Protein 1IAP (pdb70)

CATH classification: 1.10.167.10

InterPro domains:
  IPR000219 Dbl homology domain [PF00621] (420-603)
  IPR000219 Dbl homology domain [PS50010] (416-605)
  IPR000219 Dbl homology domain [SM00325] (420-604)
  IPR000219 Dbl homology domain [cd00160] (417-603)
  IPR001849 Pleckstrin homology domain [PS50003] (647-760)
  IPR001849 Pleckstrin homology domain [SM00233] (648-762)
  IPR011993 PH-like domain superfamily [G3DSA:2.30.29.30] (625-766)
  IPR015212 Regulator of G protein signalling-like domain [PF09128] (42-232)
  IPR035899 Dbl homology (DH) domain superfamily [G3DSA:1.20.900.10] (393-624)
  IPR035899 Dbl homology (DH) domain superfamily [SSF48065] (396-624)
  IPR036305 RGS domain superfamily [SSF48097] (44-233)
  IPR037887 p115RhoGEF, RGS domain [cd08755] (52-244)
  IPR041020 ARHGEF1-like, PH domain [PF17838] (633-758)
  IPR044926 RGS, subdomain 2 [G3DSA:1.10.167.10] (22-233)

Organism: Homo sapiens (NCBI:txid9606)

Sequence (190 aa):
SQFQSLEQVKRRPAHLMALLQHVALQFEPGPLLCCLHADMLGSLGPKEAKKAFLDFYHSFLEKTAVLRVPVPPNVAFELDRTRADLISEDVQRRFVQEVVQSQQVAVGRQLEDFRSKRLMGMTPWEQELAQLEAWVGRDRASYEARERHVAERLLMHLEEMQHTISTDEEKSAAVVNAIGLYMRHLGVRT

Nearest PDB structures (foldseek):
  1iap-assembly1_A  TM=1.005E+00  e=1.817E-26  Homo sapiens
  3ab3-assembly1_B  TM=9.939E-01  e=1.769E-19  Homo sapiens
  1shz-assembly3_C  TM=9.702E-01  e=3.739E-19  Homo sapiens
  3cx8-assembly1_B  TM=8.793E-01  e=9.422E-09  unclassified
  1htj-assembly1_F  TM=8.669E-01  e=2.637E-08  Homo sapiens

Secondary structure (DSSP, 8-state):
-TTS-HHHHTT-HHHHHHHHHHHHHHS-SHHHHHHHHHHHHTTS-HHHHHHHHHHHIIIIISTT-TT-----HHHHHHHTT--TTT--HHHHHHHHHHHHHTTHHHHHHHHHHHHHHHHTT-STTHHHHHHHHTT--S-HHHHHHHHHHHHHHHHHHHHHTGGGT-S-HHHHHHHHHHHHHHHHHTT---

Foldseek 3Di:
DCLQDLVSVLLQLLSVLLLLLQCLQPHQNLLSLLLSLLVLLVVDDPVVSLVSLVVSCQQAPDPPHLSHDDADPVLNVVVVVADSVNDDPVNSNVRSVRRNVVSCVVVVVSSVVQVVCVVVVNTPPPVVVVVLVVPCDDDNVVSLVSSLVNSLVSLVVCVVVLCSSDVPPVNSVSSNVSSQVSSVSSVRDD

Solvent-accessible surface area: 10629 Å² total; per-residue (Å²): 101,49,5,106,38,23,92,74,0,20,135,35,6,0,4,0,0,0,0,4,24,9,0,4,79,104,74,114,4,4,11,1,0,0,4,0,11,8,52,16,11,63,76,61,30,87,156,104,8,44,131,18,4,63,90,3,49,99,46,0,6,54,173,116,16,54,11,113,2,92,23,23,110,100,0,28,118,72,21,109,150,36,172,48,113,127,12,53,86,76,49,12,135,145,3,15,119,71,0,28,127,42,1,84,109,22,2,33,151,11,8,97,34,0,73,53,46,59,161,119,59,117,12,35,40,56,119,15,0,46,102,7,121,83,143,69,63,250,78,118,66,45,8,55,51,96,1,80,132,28,0,37,132,0,7,129,68,4,86,104,75,51,124,68,11,22,137,62,142,112,32,3,38,22,0,19,104,7,2,5,76,3,0,132,75,34,39,1,188,108

B-factor: mean 32.98, std 14.81, range [7.39, 88.05]

GO terms:
  GO:0005085 guanyl-nucleotide exchange factor activity (F, IDA)
  GO:0160221 Rho-activating G protein-coupled receptor signaling pathway (P, IDA)
  GO:0005085 guanyl-nucleotide exchange factor activity (F, TAS)
  GO:0005737 cytoplasm (C, TAS)
  GO:0005886 plasma membrane (C, TAS)
  GO:0007266 Rho protein signal transduction (P, TAS)
  GO:0005829 cytosol (C, TAS)
  GO:0051056 regulation of small GTPase mediated signal transduction (P, TAS)
  GO:0005515 protein binding (F, IPI)
  GO:0005829 cytosol (C, IDA)
  GO:0005886 plasma membrane (C, IDA)
  GO:0003723 RNA binding (F, HDA)

Radius of gyration: 16.92 Å; Cα contacts (8 Å, |Δi|>4): 184; chains: 1; bounding box: 30×42×49 Å

Structure (mmCIF, N/CA/C/O backbone):
data_1IAP
#
_entry.id   1IAP
#
_cell.length_a   36.859
_cell.length_b   37.432
_cell.length_c   128.171
_cell.angle_alpha   90.00
_cell.angle_beta   90.00
_cell.angle_gamma   90.00
#
_symmetry.space_group_name_H-M   'P 21 21 21'
#
loop_
_entity.id
_entity.type
_entity.pdbx_description
1 polymer 'GUANINE NUCLEOTIDE EXCHANGE FACTOR P115RHOGEF'
2 water water
#
loop_
_atom_site.group_PDB
_atom_site.id
_atom_site.type_symbol
_atom_site.label_atom_id
_atom_site.label_alt_id
_atom_site.label_comp_id
_atom_site.label_asym_id
_atom_site.label_entity_id
_atom_site.label_seq_id
_atom_site.pdbx_PDB_ins_code
_atom_site.Cartn_x
_atom_site.Cartn_y
_atom_site.Cartn_z
_atom_site.occupancy
_atom_site.B_iso_or_equiv
_atom_site.auth_seq_id
_atom_site.auth_comp_id
_atom_site.auth_asym_id
_atom_site.auth_atom_id
_atom_site.pdbx_PDB_model_num
ATOM 1 N N . SER A 1 3 ? 7.426 12.717 40.895 1.00 55.08 44 SER A N 1
ATOM 2 C CA . SER A 1 3 ? 8.029 12.765 42.267 1.00 54.76 44 SER A CA 1
ATOM 3 C C . SER A 1 3 ? 7.140 12.048 43.298 1.00 52.73 44 SER A C 1
ATOM 4 O O . SER A 1 3 ? 7.326 12.220 44.509 1.00 50.01 44 SER A O 1
ATOM 7 N N . GLN A 1 4 ? 6.175 11.255 42.819 1.00 45.16 45 GLN A N 1
ATOM 8 C CA . GLN A 1 4 ? 5.282 10.507 43.712 1.00 39.25 45 GLN A CA 1
ATOM 9 C C . GLN A 1 4 ? 6.035 9.434 44.495 1.00 37.69 45 GLN A C 1
ATOM 10 O O . GLN A 1 4 ? 5.571 8.977 45.539 1.00 34.59 45 GLN A O 1
ATOM 16 N N . PHE A 1 5 ? 7.210 9.057 44.000 1.00 31.75 46 PHE A N 1
ATOM 17 C CA . PHE A 1 5 ? 7.998 8.009 44.643 1.00 30.52 46 PHE A CA 1
ATOM 18 C C . PHE A 1 5 ? 9.210 8.479 45.456 1.00 32.36 46 PHE A C 1
ATOM 19 O O . PHE A 1 5 ? 10.031 7.665 45.885 1.00 29.14 46 PHE A O 1
ATOM 27 N N . GLN A 1 6 ? 9.320 9.786 45.669 1.00 33.80 47 GLN A N 1
ATOM 28 C CA . GLN A 1 6 ? 10.430 10.335 46.441 1.00 39.98 47 GLN A CA 1
ATOM 29 C C . GLN A 1 6 ? 10.362 9.929 47.912 1.00 38.44 47 GLN A C 1
ATOM 30 O O . GLN A 1 6 ? 11.395 9.775 48.566 1.00 40.52 47 GLN A O 1
ATOM 36 N N . SER A 1 7 ? 9.146 9.734 48.417 1.00 32.32 48 SER A N 1
ATOM 37 C CA . SER A 1 7 ? 8.944 9.345 49.809 1.00 31.41 48 SER A CA 1
ATOM 38 C C . SER A 1 7 ? 7.595 8.673 50.010 1.00 34.90 48 SER A C 1
ATOM 39 O O . SER A 1 7 ? 6.699 8.795 49.173 1.00 30.32 48 SER A O 1
ATOM 42 N N . LEU A 1 8 ? 7.456 7.984 51.139 1.00 32.02 49 LEU A N 1
ATOM 43 C CA . LEU A 1 8 ? 6.224 7.290 51.484 1.00 32.45 49 LEU A CA 1
ATOM 44 C C . LEU A 1 8 ? 5.097 8.309 51.641 1.00 32.74 49 LEU A C 1
ATOM 45 O O . LEU A 1 8 ? 3.970 8.069 51.210 1.00 28.26 49 LEU A O 1
ATOM 50 N N . GLU A 1 9 ? 5.416 9.451 52.246 1.21 34.53 50 GLU A N 1
ATOM 51 C CA . GLU A 1 9 ? 4.439 10.513 52.462 1.33 33.90 50 GLU A CA 1
ATOM 52 C C . GLU A 1 9 ? 3.805 10.944 51.136 0.98 30.57 50 GLU A C 1
ATOM 53 O O . GLU A 1 9 ? 2.588 11.125 51.043 0.76 24.57 50 GLU A O 1
ATOM 59 N N . GLN A 1 10 ? 4.631 11.069 50.104 1.00 26.49 51 GLN A N 1
ATOM 60 C CA . GLN A 1 10 ? 4.152 11.468 48.784 1.00 27.96 51 GLN A CA 1
ATOM 61 C C . GLN A 1 10 ? 3.355 10.382 48.060 1.00 30.87 51 GLN A C 1
ATOM 62 O O . GLN A 1 10 ? 2.341 10.678 47.429 1.00 37.71 51 GLN A O 1
ATOM 68 N N . VAL A 1 11 ? 3.790 9.130 48.170 1.00 25.03 52 VAL A N 1
ATOM 69 C CA . VAL A 1 11 ? 3.100 8.026 47.494 1.00 24.80 52 VAL A CA 1
ATOM 70 C C . VAL A 1 11 ? 1.841 7.510 48.204 1.00 28.46 52 VAL A C 1
ATOM 71 O O . VAL A 1 11 ? 0.905 7.045 47.552 1.00 21.10 52 VAL A O 1
ATOM 75 N N . LYS A 1 12 ? 1.794 7.646 49.528 1.00 23.99 53 LYS A N 1
ATOM 76 C CA . LYS A 1 12 ? 0.658 7.160 50.311 1.00 27.38 53 LYS A CA 1
ATOM 77 C C . LYS A 1 12 ? -0.691 7.758 49.904 1.00 24.67 53 LYS A C 1
ATOM 78 O O . LYS A 1 12 ? -1.733 7.178 50.195 1.00 25.24 53 LYS A O 1
ATOM 84 N N . ARG A 1 13 ? -0.658 8.905 49.227 1.00 21.49 54 ARG A N 1
ATOM 85 C CA . ARG A 1 13 ? -1.866 9.603 48.790 1.00 29.42 54 ARG A CA 1
ATOM 86 C C . ARG A 1 13 ? -2.216 9.395 47.317 1.00 26.00 54 ARG A C 1
ATOM 87 O O . ARG A 1 13 ? -3.273 9.831 46.864 1.00 26.40 54 ARG A O 1
ATOM 95 N N . ARG A 1 14 ? -1.328 8.743 46.570 1.00 25.59 55 ARG A N 1
ATOM 96 C CA . ARG A 1 14 ? -1.537 8.502 45.139 1.00 18.89 55 ARG A CA 1
ATOM 97 C C . ARG A 1 14 ? -1.811 7.013 44.931 1.00 14.09 55 ARG A C 1
ATOM 98 O O . ARG A 1 14 ? -0.888 6.215 44.765 1.00 20.55 55 ARG A O 1
ATOM 106 N N . PRO A 1 15 ? -3.099 6.636 44.877 1.00 20.05 56 PRO A N 1
ATOM 107 C CA . PRO A 1 15 ? -3.553 5.252 44.704 1.00 12.39 56 PRO A CA 1
ATOM 108 C C . PRO A 1 15 ? -2.964 4.431 43.563 1.00 11.39 56 PRO A C 1
ATOM 109 O O . PRO A 1 15 ? -2.591 3.279 43.774 1.00 12.75 56 PRO A O 1
ATOM 113 N N . ALA A 1 16 ? -2.869 5.009 42.368 1.00 15.63 57 ALA A N 1
ATOM 114 C CA . ALA A 1 16 ? -2.317 4.290 41.220 1.00 19.12 57 ALA A CA 1
ATOM 115 C C . ALA A 1 16 ? -0.814 4.074 41.382 1.00 14.62 57 ALA A C 1
ATOM 116 O O . ALA A 1 16 ? -0.304 2.974 41.168 1.00 15.73 57 ALA A O 1
ATOM 118 N N . HIS A 1 17 ? -0.114 5.135 41.767 1.00 14.89 58 HIS A N 1
ATOM 119 C CA . HIS A 1 17 ? 1.327 5.067 41.969 1.00 14.06 58 HIS A CA 1
ATOM 120 C C . HIS A 1 17 ? 1.646 4.110 43.107 1.00 16.96 58 HIS A C 1
ATOM 121 O O . HIS A 1 17 ? 2.554 3.289 42.991 1.00 13.72 58 HIS A O 1
ATOM 128 N N . LEU A 1 18 ? 0.817 4.137 44.150 1.00 14.63 59 LEU A N 1
ATOM 129 C CA . LEU A 1 18 ? 0.991 3.250 45.292 1.00 13.17 59 LEU A CA 1
ATOM 130 C C . LEU A 1 18 ? 0.784 1.783 44.893 1.00 12.98 59 LEU A C 1
ATOM 131 O O . LEU A 1 18 ? 1.541 0.915 45.323 1.00 16.31 59 LEU A O 1
ATOM 136 N N . MET A 1 19 ? -0.231 1.505 44.072 1.00 17.13 60 MET A N 1
ATOM 137 C CA . MET A 1 19 ? -0.479 0.139 43.606 1.00 12.23 60 MET A CA 1
ATOM 138 C C . MET A 1 19 ? 0.726 -0.429 42.843 1.00 16.34 60 MET A C 1
ATOM 139 O O . MET A 1 19 ? 1.047 -1.605 42.983 1.00 17.88 60 MET A O 1
ATOM 144 N N . ALA A 1 20 ? 1.363 0.392 42.010 1.00 15.23 61 ALA A N 1
ATOM 145 C CA . ALA A 1 20 ? 2.527 -0.053 41.244 1.00 15.83 61 ALA A CA 1
ATOM 146 C C . ALA A 1 20 ? 3.650 -0.405 42.217 1.00 14.13 61 ALA A C 1
ATOM 147 O O . ALA A 1 20 ? 4.290 -1.451 42.094 1.00 16.13 61 ALA A O 1
ATOM 149 N N . LEU A 1 21 ? 3.850 0.456 43.210 1.00 21.09 62 LEU A N 1
ATOM 150 C CA . LEU A 1 21 ? 4.879 0.244 44.223 1.00 21.64 62 LEU A CA 1
ATOM 151 C C . LEU A 1 21 ? 4.580 -1.032 45.004 1.00 19.61 62 LEU A C 1
ATOM 152 O O . LEU A 1 21 ? 5.475 -1.840 45.244 1.00 17.26 62 LEU A O 1
ATOM 157 N N . LEU A 1 22 ? 3.315 -1.207 45.388 1.00 14.91 63 LEU A N 1
ATOM 158 C CA . LEU A 1 22 ? 2.889 -2.377 46.139 1.00 16.73 63 LEU A CA 1
ATOM 159 C C . LEU A 1 22 ? 3.156 -3.659 45.368 1.00 18.90 63 LEU A C 1
ATOM 160 O O . LEU A 1 22 ? 3.661 -4.624 45.936 1.00 22.72 63 LEU A O 1
ATOM 165 N N . GLN A 1 23 ? 2.803 -3.680 44.083 1.00 14.21 64 GLN A N 1
ATOM 166 C CA . GLN A 1 23 ? 3.034 -4.875 43.276 1.00 11.61 64 GLN A CA 1
ATOM 167 C C . GLN A 1 23 ? 4.518 -5.198 43.211 1.00 19.40 64 GLN A C 1
ATOM 168 O O . GLN A 1 23 ? 4.908 -6.360 43.297 1.00 23.57 64 GLN A O 1
ATOM 174 N N . HIS A 1 24 ? 5.339 -4.162 43.073 1.00 19.31 65 HIS A N 1
ATOM 175 C CA . HIS A 1 24 ? 6.787 -4.329 43.016 1.00 21.29 65 HIS A CA 1
ATOM 176 C C . HIS A 1 24 ? 7.272 -4.966 44.322 1.00 24.14 65 HIS A C 1
ATOM 177 O O . HIS A 1 24 ? 7.857 -6.045 44.312 1.00 24.96 65 HIS A O 1
ATOM 184 N N . VAL A 1 25 ? 6.987 -4.302 45.441 1.00 20.39 66 VAL A N 1
ATOM 185 C CA . VAL A 1 25 ? 7.381 -4.777 46.767 1.00 21.71 66 VAL A CA 1
ATOM 186 C C . VAL A 1 25 ? 6.856 -6.183 47.089 1.00 26.57 66 VAL A C 1
ATOM 187 O O . VAL A 1 25 ? 7.618 -7.048 47.528 1.00 24.48 66 VAL A O 1
ATOM 191 N N . ALA A 1 26 ? 5.572 -6.424 46.830 1.00 21.62 67 ALA A N 1
ATOM 192 C CA . ALA A 1 26 ? 4.970 -7.730 47.098 1.00 21.63 67 ALA A CA 1
ATOM 193 C C . ALA A 1 26 ? 5.673 -8.874 46.357 1.00 29.79 67 ALA A C 1
ATOM 194 O O . ALA A 1 26 ? 5.666 -10.014 46.818 1.00 31.44 67 ALA A O 1
ATOM 196 N N . LEU A 1 27 ? 6.275 -8.569 45.212 1.00 26.35 68 LEU A N 1
ATOM 197 C CA . LEU A 1 27 ? 6.974 -9.579 44.428 1.00 28.34 68 LEU A CA 1
ATOM 198 C C . LEU A 1 27 ? 8.492 -9.582 44.595 1.00 34.16 68 LEU A C 1
ATOM 199 O O . LEU A 1 27 ? 9.143 -10.565 44.256 1.00 36.72 68 LEU A O 1
ATOM 204 N N . GLN A 1 28 ? 9.054 -8.504 45.137 1.00 35.97 69 GLN A N 1
ATOM 205 C CA . GLN A 1 28 ? 10.506 -8.408 45.294 1.00 35.82 69 GLN A CA 1
ATOM 206 C C . GLN A 1 28 ? 11.045 -8.352 46.728 1.00 38.62 69 GLN A C 1
ATOM 207 O O . GLN A 1 28 ? 12.228 -8.609 46.950 1.00 42.58 69 GLN A O 1
ATOM 213 N N . PHE A 1 29 ? 10.194 -8.000 47.690 1.00 29.21 70 PHE A N 1
ATOM 214 C CA . PHE A 1 29 ? 10.608 -7.887 49.091 1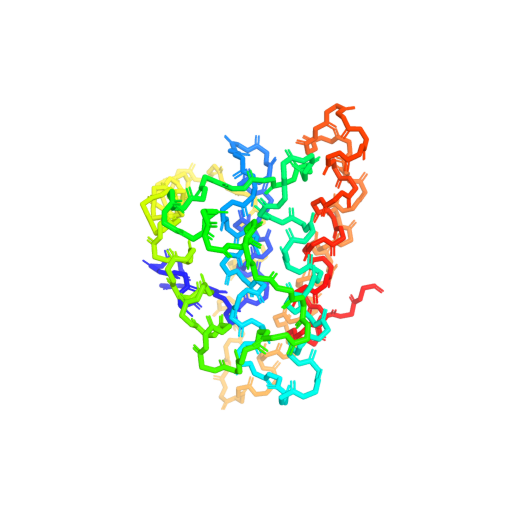.00 31.97 70 PHE A CA 1
ATOM 215 C C . PHE A 1 29 ? 9.512 -8.391 50.021 1.00 32.50 70 PHE A C 1
ATOM 216 O O . PHE A 1 29 ? 8.497 -8.934 49.573 1.00 26.86 70 PHE A O 1
ATOM 224 N N . GLU A 1 30 ? 9.745 -8.226 51.324 1.00 30.50 71 GLU A N 1
ATOM 225 C CA . GLU A 1 30 ? 8.763 -8.595 52.334 1.00 24.38 71 GLU A CA 1
ATOM 226 C C . GLU A 1 30 ? 7.835 -7.387 52.404 1.00 23.91 71 GLU A C 1
ATOM 227 O O . GLU A 1 30 ? 8.274 -6.271 52.673 1.00 25.32 71 GLU A O 1
ATOM 233 N N . PRO A 1 31 ? 6.543 -7.591 52.106 1.00 26.86 72 PRO A N 1
ATOM 234 C CA . PRO A 1 31 ? 5.506 -6.557 52.107 1.00 24.32 72 PRO A CA 1
ATOM 235 C C . PRO A 1 31 ? 5.122 -5.980 53.468 1.00 21.09 72 PRO A C 1
ATOM 236 O O . PRO A 1 31 ? 4.571 -4.880 53.538 1.00 22.53 72 PRO A O 1
ATOM 240 N N . GLY A 1 32 ? 5.412 -6.718 54.536 1.00 21.42 73 GLY A N 1
ATOM 241 C CA . GLY A 1 32 ? 5.068 -6.283 55.884 1.00 19.05 73 GLY A CA 1
ATOM 242 C C . GLY A 1 32 ? 5.349 -4.838 56.258 1.00 25.17 73 GLY A C 1
ATOM 243 O O . GLY A 1 32 ? 4.424 -4.099 56.602 1.00 20.68 73 GLY A O 1
ATOM 244 N N . PRO A 1 33 ? 6.617 -4.398 56.195 1.00 22.67 74 PRO A N 1
ATOM 245 C CA . PRO A 1 33 ? 7.029 -3.032 56.534 1.00 24.90 74 PRO A CA 1
ATOM 246 C C . PRO A 1 33 ? 6.238 -1.909 55.864 1.00 22.36 74 PRO A C 1
ATOM 247 O O . PRO A 1 33 ? 5.783 -0.985 56.538 1.00 19.21 74 PRO A O 1
ATOM 251 N N . LEU A 1 34 ? 6.082 -1.980 54.547 1.00 21.31 75 LEU A N 1
ATOM 252 C CA . LEU A 1 34 ? 5.345 -0.952 53.821 1.00 18.75 75 LEU A CA 1
ATOM 253 C C . LEU A 1 34 ? 3.864 -0.982 54.186 1.00 15.46 75 LEU A C 1
ATOM 254 O O . LEU A 1 34 ? 3.276 0.057 54.429 1.00 19.76 75 LEU A O 1
ATOM 259 N N . LEU A 1 35 ? 3.284 -2.178 54.252 1.00 19.09 76 LEU A N 1
ATOM 260 C CA . LEU A 1 35 ? 1.870 -2.319 54.586 1.00 22.70 76 LEU A CA 1
ATOM 261 C C . LEU A 1 35 ? 1.584 -1.802 55.992 1.00 22.24 76 LEU A C 1
ATOM 262 O O . LEU A 1 35 ? 0.541 -1.201 56.241 1.00 22.45 76 LEU A O 1
ATOM 267 N N . CYS A 1 36 ? 2.531 -2.029 56.893 1.00 23.05 77 CYS A N 1
ATOM 268 C CA . CYS A 1 36 ? 2.420 -1.589 58.277 1.00 21.42 77 CYS A CA 1
ATOM 269 C C . CYS A 1 36 ? 2.362 -0.060 58.347 1.00 21.63 77 CYS A C 1
ATOM 270 O O . CYS A 1 36 ? 1.501 0.511 59.019 1.00 21.26 77 CYS A O 1
ATOM 273 N N . CYS A 1 37 ? 3.257 0.597 57.614 1.00 19.05 78 CYS A N 1
ATOM 274 C CA . CYS A 1 37 ? 3.308 2.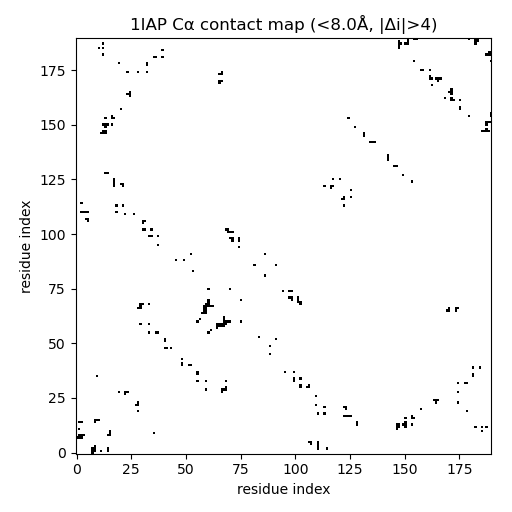054 57.582 1.00 23.59 78 CYS A CA 1
ATOM 275 C C . CYS A 1 37 ? 2.017 2.653 57.027 1.00 27.04 78 CYS A C 1
ATOM 276 O O . CYS A 1 37 ? 1.535 3.669 57.526 1.00 25.40 78 CYS A O 1
ATOM 279 N N . LEU A 1 38 ? 1.461 2.021 55.996 1.00 20.74 79 LEU A N 1
ATOM 280 C CA . LEU A 1 38 ? 0.224 2.509 55.388 1.00 18.43 79 LEU A CA 1
ATOM 281 C C . LEU A 1 38 ? -0.948 2.382 56.365 1.00 21.09 79 LEU A C 1
ATOM 282 O O . LEU A 1 38 ? -1.747 3.306 56.506 1.00 23.03 79 LEU A O 1
ATOM 287 N N . HIS A 1 39 ? -1.034 1.248 57.059 1.00 20.82 80 HIS A N 1
ATOM 288 C CA . HIS A 1 39 ? -2.119 1.036 58.013 1.00 26.30 80 HIS A CA 1
ATOM 289 C C . HIS A 1 39 ? -1.993 1.944 59.232 1.00 25.98 80 HIS A C 1
ATOM 290 O O . HIS A 1 39 ? -2.997 2.335 59.832 1.00 25.29 80 HIS A O 1
ATOM 297 N N . ALA A 1 40 ? -0.757 2.287 59.581 1.00 19.86 81 ALA A N 1
ATOM 298 C CA . ALA A 1 40 ? -0.485 3.161 60.720 1.00 22.87 81 ALA A CA 1
ATOM 299 C C . ALA A 1 40 ? -0.962 4.572 60.405 1.00 26.59 81 ALA A C 1
ATOM 300 O O . ALA A 1 40 ? -1.473 5.275 61.276 1.00 28.38 81 ALA A O 1
ATOM 302 N N . ASP A 1 41 ? -0.798 4.975 59.148 1.00 24.81 82 ASP A N 1
ATOM 303 C CA . ASP A 1 41 ? -1.220 6.293 58.705 1.00 25.35 82 ASP A CA 1
ATOM 304 C C . ASP A 1 41 ? -2.745 6.347 58.703 1.00 27.49 82 ASP A C 1
ATOM 305 O O . ASP A 1 41 ? -3.349 7.345 59.092 1.00 31.08 82 ASP A O 1
ATOM 310 N N . MET A 1 42 ? -3.347 5.255 58.247 1.00 29.04 83 MET A N 1
ATOM 311 C CA . MET A 1 42 ? -4.793 5.101 58.174 1.00 35.92 83 MET A CA 1
ATOM 312 C C . MET A 1 42 ? -5.398 5.198 59.576 1.00 40.68 83 MET A C 1
ATOM 313 O O . MET A 1 42 ? -6.475 5.770 59.760 1.00 40.83 83 MET A O 1
ATOM 318 N N . LEU A 1 43 ? -4.676 4.658 60.557 1.00 39.28 84 LEU A N 1
ATOM 319 C CA . LEU A 1 43 ? -5.099 4.677 61.957 1.00 44.41 84 LEU A CA 1
ATOM 320 C C . LEU A 1 43 ? -5.142 6.102 62.495 1.00 44.39 84 LEU A C 1
ATOM 321 O O . LEU A 1 43 ? -6.020 6.451 63.288 1.00 37.41 84 LEU A O 1
ATOM 326 N N . GLY A 1 44 ? -4.192 6.918 62.041 1.00 46.99 85 GLY A N 1
ATOM 327 C CA . GLY A 1 44 ? -4.106 8.301 62.476 1.00 52.23 85 GLY A CA 1
ATOM 328 C C . GLY A 1 44 ? -5.234 9.210 62.019 1.00 55.07 85 GLY A C 1
ATOM 329 O O . GLY A 1 44 ? -5.346 10.334 62.504 1.00 60.78 85 GLY A O 1
ATOM 330 N N . SER A 1 45 ? -6.063 8.745 61.091 1.0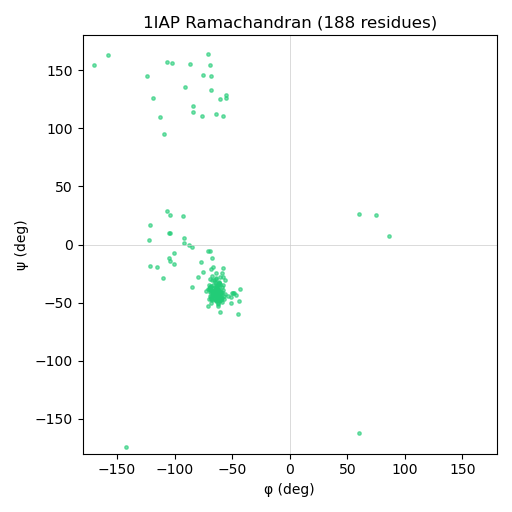0 56.26 86 SER A N 1
ATOM 331 C CA . SER A 1 45 ? -7.177 9.551 60.597 1.00 61.82 86 SER A CA 1
ATOM 332 C C . SER A 1 45 ? -8.526 9.092 61.156 1.00 62.49 86 SER A C 1
ATOM 333 O O . SER A 1 45 ? -9.579 9.554 60.710 1.00 64.77 86 SER A O 1
ATOM 336 N N . LEU A 1 46 ? -8.486 8.192 62.136 1.00 62.66 87 LEU A N 1
ATOM 337 C CA . LEU A 1 46 ? -9.700 7.660 62.750 1.00 58.60 87 LEU A CA 1
ATOM 338 C C . LEU A 1 46 ? -9.944 8.208 64.153 1.00 57.37 87 LEU A C 1
ATOM 339 O O . LEU A 1 46 ? -9.012 8.645 64.836 1.00 54.05 87 LEU A O 1
ATOM 344 N N . GLY A 1 47 ? -11.205 8.163 64.581 1.00 57.88 88 GLY A N 1
ATOM 345 C CA . GLY A 1 47 ? -11.570 8.643 65.902 1.00 54.25 88 GLY A CA 1
ATOM 346 C C . GLY A 1 47 ? -11.060 7.716 66.989 1.00 50.89 88 GLY A C 1
ATOM 347 O O . GLY A 1 47 ? -10.704 6.575 66.696 1.00 46.81 88 GLY A O 1
ATOM 348 N N . PRO A 1 48 ? -11.024 8.170 68.255 1.00 47.48 89 PRO A N 1
ATOM 349 C CA . PRO A 1 48 ? -10.555 7.394 69.410 1.00 44.89 89 PRO A CA 1
ATOM 350 C C . PRO A 1 48 ? -11.156 5.995 69.500 1.00 42.68 89 PRO A C 1
ATOM 351 O O . PRO A 1 48 ? -10.452 5.031 69.800 1.00 43.40 89 PRO A O 1
ATOM 355 N N . LYS A 1 49 ? -12.451 5.892 69.219 1.00 46.96 90 LYS A N 1
ATOM 356 C CA . LYS A 1 49 ? -13.163 4.618 69.272 1.00 50.79 90 LYS A CA 1
ATOM 357 C C . LYS A 1 49 ? -12.757 3.689 68.125 1.00 49.14 90 LYS A C 1
ATOM 358 O O . LYS A 1 49 ? -12.375 2.538 68.353 1.00 46.05 90 LYS A O 1
ATOM 364 N N . GLU A 1 50 ? -12.839 4.194 66.896 1.00 49.66 91 GLU A N 1
ATOM 365 C CA . GLU A 1 50 ? -12.478 3.415 65.712 1.00 49.39 91 GLU A CA 1
ATOM 366 C C . GLU A 1 50 ? -10.995 3.043 65.709 1.00 42.27 91 GLU A C 1
ATOM 367 O O . GLU A 1 50 ? -10.636 1.904 65.414 1.00 43.26 91 GLU A O 1
ATOM 373 N N . ALA A 1 51 ? -10.145 4.009 66.049 1.00 42.26 92 ALA A N 1
ATOM 374 C CA . ALA A 1 51 ? -8.698 3.810 66.097 1.00 40.03 92 ALA A CA 1
ATOM 375 C C . ALA A 1 51 ? -8.297 2.734 67.107 1.00 40.23 92 ALA A C 1
ATOM 376 O O . ALA A 1 51 ? -7.270 2.073 66.943 1.00 31.61 92 ALA A O 1
ATOM 378 N N . LYS A 1 52 ? -9.110 2.561 68.147 1.00 35.79 93 LYS A N 1
ATOM 379 C CA . LYS A 1 52 ? -8.833 1.558 69.169 1.00 32.15 93 LYS A CA 1
ATOM 380 C C . LYS A 1 52 ? -8.985 0.158 68.581 1.00 32.76 93 LYS A C 1
ATOM 381 O O . LYS A 1 52 ? -8.132 -0.707 68.793 1.00 27.58 93 LYS A O 1
ATOM 387 N N . LYS A 1 53 ? -10.082 -0.060 67.858 1.00 30.47 94 LYS A N 1
ATOM 388 C CA . LYS A 1 53 ? -10.350 -1.348 67.228 1.00 30.03 94 LYS A CA 1
ATOM 389 C C . LYS A 1 53 ? -9.356 -1.590 66.095 1.00 26.53 94 LYS A C 1
ATOM 390 O O . LYS A 1 53 ? -8.887 -2.710 65.900 1.00 33.04 94 LYS A O 1
ATOM 396 N N . ALA A 1 54 ? -9.049 -0.529 65.353 1.00 29.69 95 ALA A N 1
ATOM 397 C CA . ALA A 1 54 ? -8.111 -0.600 64.236 1.00 28.45 95 ALA A CA 1
ATOM 398 C C . ALA A 1 54 ? -6.698 -0.933 64.719 1.00 33.20 95 ALA A C 1
ATOM 399 O O . ALA A 1 54 ? -5.931 -1.596 64.018 1.00 31.07 95 ALA A O 1
ATOM 401 N N . PHE A 1 55 ? -6.356 -0.470 65.917 1.00 31.79 96 PHE A N 1
ATOM 402 C CA . PHE A 1 55 ? -5.037 -0.739 66.474 1.00 25.07 96 PHE A CA 1
ATOM 403 C C . PHE A 1 55 ? -4.883 -2.213 66.840 1.00 27.62 96 PHE A C 1
ATOM 404 O O . PHE A 1 55 ? -3.804 -2.780 66.681 1.00 28.50 96 PHE A O 1
ATOM 412 N N . LEU A 1 56 ? -5.956 -2.827 67.337 1.00 24.89 97 LEU A N 1
ATOM 413 C CA . LEU A 1 56 ? -5.923 -4.239 67.697 1.00 24.96 97 LEU A CA 1
ATOM 414 C C . LEU A 1 56 ? -5.674 -5.072 66.440 1.00 25.91 97 LEU A C 1
ATOM 415 O O . LEU A 1 56 ? -4.900 -6.027 66.468 1.00 27.96 97 LEU A O 1
ATOM 420 N N . ASP A 1 57 ? -6.312 -4.683 65.335 1.00 19.68 98 ASP A N 1
ATOM 421 C CA . ASP A 1 57 ? -6.141 -5.381 64.056 1.00 23.86 98 ASP A CA 1
ATOM 422 C C . ASP A 1 57 ? -4.698 -5.191 63.591 1.00 17.85 98 ASP A C 1
ATOM 423 O O . ASP A 1 57 ? -4.056 -6.129 63.115 1.00 26.50 98 ASP A O 1
ATOM 428 N N . PHE A 1 58 ? -4.215 -3.960 63.730 1.00 21.15 99 PHE A N 1
ATOM 429 C CA . PHE A 1 58 ? -2.854 -3.588 63.359 1.00 27.05 99 PHE A CA 1
ATOM 430 C C . PHE A 1 58 ? -1.892 -4.447 64.174 1.00 25.21 99 PHE A C 1
ATOM 431 O O . PHE A 1 58 ? -0.893 -4.935 63.649 1.00 24.03 99 PHE A O 1
ATOM 439 N N . TYR A 1 59 ? -2.211 -4.637 65.455 1.00 20.87 100 TYR A N 1
ATOM 440 C CA . TYR A 1 59 ? -1.389 -5.462 66.330 1.00 19.40 100 TYR A CA 1
ATOM 441 C C . TYR A 1 59 ? -1.360 -6.902 65.833 1.00 23.44 100 TYR A C 1
ATOM 442 O O . TYR A 1 59 ? -0.290 -7.479 65.638 1.00 18.35 100 TYR A O 1
ATOM 451 N N . HIS A 1 60 ? -2.541 -7.470 65.594 1.00 16.76 101 HIS A N 1
ATOM 452 C CA . HIS A 1 60 ? -2.637 -8.851 65.142 1.00 24.17 101 HIS A CA 1
ATOM 453 C C . HIS A 1 60 ? -2.017 -9.115 63.771 1.00 21.64 101 HIS A C 1
ATOM 454 O O . HIS A 1 60 ? -1.531 -10.211 63.510 1.00 22.05 101 HIS A O 1
ATOM 461 N N . SER A 1 61 ? -2.008 -8.097 62.918 1.00 19.95 102 SER A N 1
ATOM 462 C CA . SER A 1 61 ? -1.456 -8.218 61.573 1.00 22.71 102 SER A CA 1
ATOM 463 C C . SER A 1 61 ? 0.050 -7.998 61.448 1.00 28.40 102 SER A C 1
ATOM 464 O O . SER A 1 61 ? 0.713 -8.688 60.667 1.00 22.65 102 SER A O 1
ATOM 467 N N . PHE A 1 62 ? 0.595 -7.062 62.227 1.00 24.58 103 PHE A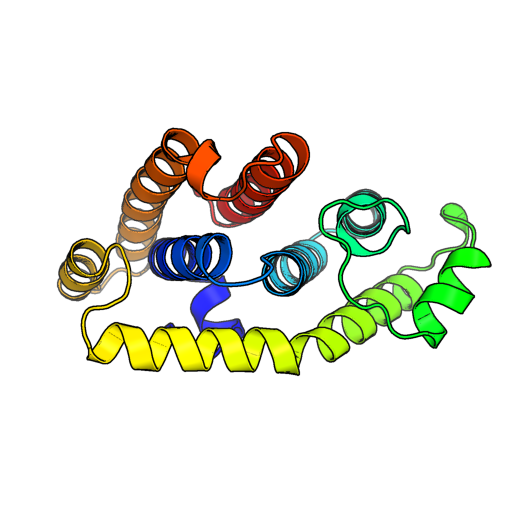 N 1
ATOM 468 C CA . PHE A 1 62 ? 2.013 -6.731 62.106 1.00 21.89 103 PHE A CA 1
ATOM 469 C C . PHE A 1 62 ? 2.918 -6.880 63.315 1.00 27.15 103 PHE A C 1
ATOM 470 O O . PHE A 1 62 ? 4.142 -6.949 63.154 1.00 21.15 103 PHE A O 1
ATOM 478 N N . LEU A 1 63 ? 2.342 -6.935 64.512 1.00 24.44 104 LEU A N 1
ATOM 479 C CA . LEU A 1 63 ? 3.161 -6.998 65.723 1.00 22.33 104 LEU A CA 1
ATOM 480 C C . LEU A 1 63 ? 3.168 -8.310 66.508 1.00 27.97 104 LEU A C 1
ATOM 481 O O . LEU A 1 63 ? 4.162 -8.640 67.159 1.00 30.08 104 LEU A O 1
ATOM 486 N N . GLU A 1 64 ? 2.079 -9.068 66.438 1.00 27.13 105 GLU A N 1
ATOM 487 C CA . GLU A 1 64 ? 1.990 -10.335 67.160 1.00 30.27 105 GLU A CA 1
ATOM 488 C C . GLU A 1 64 ? 2.926 -11.422 66.623 1.00 33.48 105 GLU A C 1
ATOM 489 O O . GLU A 1 64 ? 3.153 -11.521 65.418 1.00 32.26 105 GLU A O 1
ATOM 495 N N . LYS A 1 65 ? 3.438 -12.246 67.537 1.00 30.26 106 LYS A N 1
ATOM 496 C CA . LYS A 1 65 ? 4.364 -13.337 67.227 1.00 34.43 106 LYS A CA 1
ATOM 497 C C . LYS A 1 65 ? 4.029 -14.193 66.003 1.00 34.21 106 LYS A C 1
ATOM 498 O O . LYS A 1 65 ? 4.893 -14.446 65.161 1.00 38.76 106 LYS A O 1
ATOM 504 N N . THR A 1 66 ? 2.785 -14.647 65.905 1.00 34.80 107 THR A N 1
ATOM 505 C CA . THR A 1 66 ? 2.384 -15.498 64.785 1.00 36.88 107 THR A CA 1
ATOM 506 C C . THR A 1 66 ? 1.910 -14.758 63.535 1.00 31.23 107 THR A C 1
ATOM 507 O O . THR A 1 66 ? 1.553 -15.397 62.546 1.00 34.48 107 THR A O 1
ATOM 511 N N . ALA A 1 67 ? 1.897 -13.425 63.577 1.00 31.88 108 ALA A N 1
ATOM 512 C CA . ALA A 1 67 ? 1.448 -12.623 62.435 1.00 23.96 108 ALA A CA 1
ATOM 513 C C . ALA A 1 67 ? 2.202 -12.939 61.152 1.00 27.11 108 ALA A C 1
ATOM 514 O O . ALA A 1 67 ? 3.430 -12.895 61.112 1.00 25.76 108 ALA A O 1
ATOM 516 N N . VAL A 1 68 ? 1.451 -13.247 60.100 1.00 30.14 109 VAL A N 1
ATOM 517 C CA . VAL A 1 68 ? 2.032 -13.584 58.805 1.00 31.12 109 VAL A CA 1
ATOM 518 C C . VAL A 1 68 ? 2.837 -12.421 58.240 1.00 25.67 109 VAL A C 1
ATOM 519 O O . VAL A 1 68 ? 3.837 -12.624 57.553 1.00 29.08 109 VAL A O 1
ATOM 523 N N . LEU A 1 69 ? 2.399 -11.204 58.546 1.00 21.28 110 LEU A N 1
ATOM 524 C CA . LEU A 1 69 ? 3.061 -10.000 58.060 1.00 26.11 110 LEU A CA 1
ATOM 525 C C . LEU A 1 69 ? 3.840 -9.306 59.172 1.00 22.41 110 LEU A C 1
ATOM 526 O O . LEU A 1 69 ? 4.043 -8.094 59.128 1.00 20.27 110 LEU A O 1
ATOM 531 N N . ARG A 1 70 ? 4.312 -10.086 60.141 1.00 23.57 111 ARG A N 1
ATOM 532 C CA . ARG A 1 70 ? 5.054 -9.530 61.264 1.00 27.11 111 ARG A CA 1
ATOM 533 C C . ARG A 1 70 ? 6.253 -8.714 60.816 1.00 24.18 111 ARG A C 1
ATOM 534 O O . ARG A 1 70 ? 7.049 -9.160 59.985 1.00 26.39 111 ARG A O 1
ATOM 542 N N . VAL A 1 71 ? 6.332 -7.492 61.331 1.00 22.05 112 VAL A N 1
ATOM 543 C CA . VAL A 1 71 ? 7.433 -6.590 61.028 1.00 24.60 112 VAL A CA 1
ATOM 544 C C . VAL A 1 71 ? 8.373 -6.605 62.233 1.00 24.80 112 VAL A C 1
ATOM 545 O O . VAL A 1 71 ? 7.968 -6.992 63.330 1.00 25.64 112 VAL A O 1
ATOM 549 N N . PRO A 1 72 ? 9.656 -6.259 62.031 1.00 24.49 113 PRO A N 1
ATOM 550 C CA . PRO A 1 72 ? 10.595 -6.245 63.160 1.00 26.26 113 PRO A CA 1
ATOM 551 C C . PRO A 1 72 ? 10.152 -5.172 64.164 1.00 24.87 113 PRO A C 1
ATOM 552 O O . PRO A 1 72 ? 10.160 -3.974 63.869 1.00 28.61 113 PRO A O 1
ATOM 556 N N . VAL A 1 73 ? 9.724 -5.631 65.335 1.00 26.12 114 VAL A N 1
ATOM 557 C CA . VAL A 1 73 ? 9.217 -4.759 66.390 1.00 26.08 114 VAL A CA 1
ATOM 558 C C . VAL A 1 73 ? 10.294 -4.289 67.364 1.00 30.06 114 VAL A C 1
ATOM 559 O O . VAL A 1 73 ? 11.157 -5.067 67.765 1.00 29.56 114 VAL A O 1
ATOM 563 N N . PRO A 1 74 ? 10.286 -2.992 67.717 1.00 34.28 115 PRO A N 1
ATOM 564 C CA . PRO A 1 74 ? 11.280 -2.470 68.659 1.00 37.48 115 PRO A CA 1
ATOM 565 C C . PRO A 1 74 ? 11.111 -3.221 69.982 1.00 27.89 115 PRO A C 1
ATOM 566 O O . PRO A 1 74 ? 10.009 -3.279 70.530 1.00 29.37 115 PRO A O 1
ATOM 570 N N . PRO A 1 75 ? 12.191 -3.832 70.491 1.00 32.11 116 PRO A N 1
ATOM 571 C CA . PRO A 1 75 ? 12.142 -4.586 71.750 1.00 31.29 116 PRO A CA 1
ATOM 572 C C . PRO A 1 75 ? 11.360 -3.926 72.888 1.00 27.21 116 PRO A C 1
ATOM 573 O O . PRO A 1 75 ? 10.631 -4.606 73.608 1.00 22.46 116 PRO A O 1
ATOM 577 N N . ASN A 1 76 ? 11.465 -2.604 73.007 1.00 27.44 117 ASN A N 1
ATOM 578 C CA . ASN A 1 76 ? 10.749 -1.861 74.042 1.00 34.28 117 ASN A CA 1
ATOM 579 C C . ASN A 1 76 ? 9.234 -1.968 73.852 1.00 31.63 117 ASN A C 1
ATOM 580 O O . ASN A 1 76 ? 8.492 -2.173 74.816 1.00 30.37 117 ASN A O 1
ATOM 585 N N . VAL A 1 77 ? 8.783 -1.822 72.609 1.00 31.38 118 VAL A N 1
ATOM 586 C CA . VAL A 1 77 ? 7.362 -1.907 72.286 1.00 31.16 118 VAL A CA 1
ATOM 587 C C . VAL A 1 77 ? 6.814 -3.303 72.552 1.00 25.47 118 VAL A C 1
ATOM 588 O O . VAL A 1 77 ? 5.760 -3.450 73.171 1.00 30.41 118 VAL A O 1
ATOM 592 N N . ALA A 1 78 ? 7.538 -4.322 72.090 1.00 27.50 119 ALA A N 1
ATOM 593 C CA . ALA A 1 78 ? 7.137 -5.715 72.277 1.00 20.95 119 ALA A CA 1
ATOM 594 C C . ALA A 1 78 ? 7.045 -6.061 73.763 1.00 26.92 119 ALA A C 1
ATOM 595 O O . ALA A 1 78 ? 6.132 -6.768 74.192 1.00 26.32 119 ALA A O 1
ATOM 597 N N . PHE A 1 79 ? 7.994 -5.544 74.537 1.00 27.66 120 PHE A N 1
ATOM 598 C CA . PHE A 1 79 ? 8.050 -5.760 75.984 1.00 24.93 120 PHE A CA 1
ATOM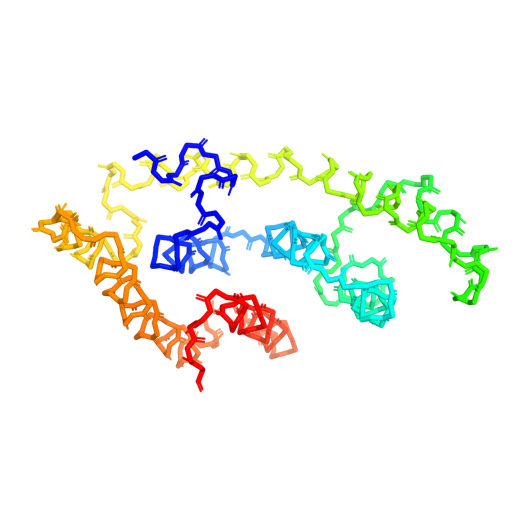 599 C C . PHE A 1 79 ? 6.820 -5.142 76.654 1.00 25.66 120 PHE A C 1
ATOM 600 O O . PHE A 1 79 ? 6.154 -5.787 77.468 1.00 26.02 120 PHE A O 1
ATOM 608 N N . GLU A 1 80 ? 6.512 -3.901 76.284 1.00 29.70 121 GLU A N 1
ATOM 609 C CA . GLU A 1 80 ? 5.368 -3.185 76.843 1.00 37.11 121 GLU A CA 1
ATOM 610 C C . GLU A 1 80 ? 4.032 -3.779 76.411 1.00 36.27 121 GLU A C 1
ATOM 611 O O . GLU A 1 80 ? 3.097 -3.843 77.208 1.00 37.93 121 GLU A O 1
ATOM 617 N N . LEU A 1 81 ? 3.942 -4.209 75.154 1.00 33.39 122 LEU A N 1
ATOM 618 C CA . LEU A 1 81 ? 2.716 -4.811 74.642 1.00 31.65 122 LEU A CA 1
ATOM 619 C C . LEU A 1 81 ? 2.370 -6.083 75.406 1.00 36.74 122 LEU A C 1
ATOM 620 O O . LEU A 1 81 ? 1.212 -6.301 75.774 1.00 37.18 122 LEU A O 1
ATOM 625 N N . ASP A 1 82 ? 3.383 -6.903 75.669 1.00 30.47 123 ASP A N 1
ATOM 626 C CA . ASP A 1 82 ? 3.184 -8.153 76.393 1.00 34.53 123 ASP A CA 1
ATOM 627 C C . ASP A 1 82 ? 2.826 -7.933 77.862 1.00 37.13 123 ASP A C 1
ATOM 628 O O . ASP A 1 82 ? 2.513 -8.884 78.581 1.00 39.50 123 ASP A O 1
ATOM 633 N N . ARG A 1 83 ? 2.858 -6.678 78.299 1.00 37.86 124 ARG A N 1
ATOM 634 C CA . ARG A 1 83 ? 2.546 -6.339 79.684 1.00 42.56 124 ARG A CA 1
ATOM 635 C C . ARG A 1 83 ? 1.400 -5.341 79.814 1.00 46.06 124 ARG A C 1
ATOM 636 O O . ARG A 1 83 ? 1.063 -4.914 80.919 1.00 45.48 124 ARG A O 1
ATOM 644 N N . THR A 1 84 ? 0.796 -4.979 78.687 1.00 48.40 125 THR A N 1
ATOM 645 C CA . THR A 1 84 ? -0.306 -4.026 78.697 1.00 50.91 125 THR A CA 1
ATOM 646 C C . THR A 1 84 ? -1.590 -4.650 78.163 1.00 54.04 125 THR A C 1
ATOM 647 O O . THR A 1 84 ? -1.619 -5.221 77.071 1.00 51.29 125 THR A O 1
ATOM 651 N N . ARG A 1 85 ? -2.642 -4.550 78.967 1.00 53.02 126 ARG A N 1
ATOM 652 C CA . ARG A 1 85 ? -3.954 -5.078 78.621 1.00 52.86 126 ARG A CA 1
ATOM 653 C C . ARG A 1 85 ? -4.606 -4.145 77.596 1.00 48.40 126 ARG A C 1
ATOM 654 O O . ARG A 1 85 ? -4.405 -2.932 77.644 1.00 44.17 126 ARG A O 1
ATOM 662 N N . ALA A 1 86 ? -5.383 -4.714 76.674 1.00 50.52 127 ALA A N 1
ATOM 663 C CA . ALA A 1 86 ? -6.060 -3.937 75.631 1.00 52.78 127 ALA A CA 1
ATOM 664 C C . ALA A 1 86 ? -6.822 -2.718 76.159 1.00 56.94 127 ALA A C 1
ATOM 665 O O . ALA A 1 86 ? -6.770 -1.644 75.559 1.00 53.12 127 ALA A O 1
ATOM 667 N N . ASP A 1 87 ? -7.520 -2.887 77.279 1.00 60.59 128 ASP A N 1
ATOM 668 C CA . ASP A 1 87 ? -8.278 -1.794 77.889 1.00 64.50 128 ASP A CA 1
ATOM 669 C C . ASP A 1 87 ? -7.368 -0.722 78.482 1.00 66.83 128 ASP A C 1
ATOM 670 O O . ASP A 1 87 ? -7.673 0.469 78.404 1.00 70.99 128 ASP A O 1
ATOM 675 N N . LEU A 1 88 ? -6.259 -1.154 79.080 1.00 66.53 129 LEU A N 1
ATOM 676 C CA . LEU A 1 88 ? -5.295 -0.242 79.692 1.00 68.56 129 LEU A CA 1
ATOM 677 C C . LEU A 1 88 ? -4.637 0.673 78.657 1.00 69.43 129 LEU A C 1
ATOM 678 O O . LEU A 1 88 ? -4.169 1.762 78.995 1.00 70.80 129 LEU A O 1
ATOM 683 N N . ILE A 1 89 ? -4.611 0.228 77.401 1.00 68.53 130 ILE A N 1
ATOM 684 C CA . ILE A 1 89 ? -4.015 0.997 76.308 1.00 67.66 130 ILE A CA 1
ATOM 685 C C . ILE A 1 89 ? -4.669 2.368 76.156 1.00 65.51 130 ILE A C 1
ATOM 686 O O . ILE A 1 89 ? -5.837 2.475 75.774 1.00 63.64 130 ILE A O 1
ATOM 691 N N . SER A 1 90 ? -3.910 3.408 76.485 1.00 64.51 131 SER A N 1
ATOM 692 C CA . SER A 1 90 ? -4.383 4.783 76.377 1.00 66.00 131 SER A CA 1
ATOM 693 C C . SER A 1 90 ? -4.122 5.280 74.958 1.00 66.37 131 SER A C 1
ATOM 694 O O . SER A 1 90 ? -3.231 4.771 74.275 1.00 67.91 131 SER A O 1
ATOM 697 N N . GLU A 1 91 ? -4.901 6.264 74.513 1.00 64.27 132 GLU A N 1
ATOM 698 C CA . GLU A 1 91 ? -4.735 6.820 73.171 1.00 63.14 132 GLU A CA 1
ATOM 699 C C . GLU A 1 91 ? -3.327 7.367 72.977 1.00 60.32 132 GLU A C 1
ATOM 700 O O . GLU A 1 91 ? -2.759 7.268 71.892 1.00 55.88 132 GLU A O 1
ATOM 706 N N . ASP A 1 92 ? -2.767 7.925 74.045 1.00 60.37 133 ASP A N 1
ATOM 707 C CA . ASP A 1 92 ? -1.418 8.479 74.023 1.00 60.18 133 ASP A CA 1
ATOM 708 C C . ASP A 1 92 ? -0.387 7.361 73.867 1.00 55.45 133 ASP A C 1
ATOM 709 O O . ASP A 1 92 ? 0.529 7.462 73.050 1.00 53.09 133 ASP A O 1
ATOM 714 N N . VAL A 1 93 ? -0.552 6.295 74.648 1.00 47.04 134 VAL A N 1
ATOM 715 C CA . VAL A 1 93 ? 0.354 5.148 74.607 1.00 44.44 134 VAL A CA 1
ATOM 716 C C . VAL A 1 93 ? 0.236 4.431 73.260 1.00 40.12 134 VAL A C 1
ATOM 717 O O . VAL A 1 93 ? 1.219 3.916 72.730 1.00 39.49 134 VAL A O 1
ATOM 721 N N . GLN A 1 94 ? -0.978 4.409 72.718 1.00 31.78 135 GLN A N 1
ATOM 722 C CA . GLN A 1 94 ? -1.256 3.780 71.430 1.00 41.24 135 GLN A CA 1
ATOM 723 C C . GLN A 1 94 ? -0.525 4.531 70.310 1.00 36.62 135 GLN A C 1
ATOM 724 O O . GLN A 1 94 ? 0.075 3.914 69.431 1.00 38.03 135 GLN A O 1
ATOM 730 N N . ARG A 1 95 ? -0.572 5.861 70.351 1.00 35.79 136 ARG A N 1
ATOM 731 C CA . ARG A 1 95 ? 0.109 6.678 69.349 1.00 34.46 136 ARG A CA 1
ATOM 732 C C . ARG A 1 95 ? 1.617 6.460 69.434 1.00 35.79 136 ARG A C 1
ATOM 733 O O . ARG A 1 95 ? 2.295 6.425 68.411 1.00 31.38 136 ARG A O 1
ATOM 741 N N . ARG A 1 96 ? 2.136 6.308 70.654 1.00 33.07 137 ARG A N 1
ATOM 742 C CA . ARG A 1 96 ? 3.568 6.081 70.856 1.00 39.91 137 ARG A CA 1
ATOM 743 C C . ARG A 1 96 ? 3.999 4.758 70.235 1.00 34.23 137 ARG A C 1
ATOM 744 O O . ARG A 1 96 ? 5.015 4.700 69.544 1.00 33.96 137 ARG A O 1
ATOM 752 N N . PHE A 1 97 ? 3.236 3.699 70.505 1.00 34.60 138 PHE A N 1
ATOM 753 C CA . PHE A 1 97 ? 3.529 2.374 69.956 1.00 33.25 138 PHE A CA 1
ATOM 754 C C . PHE A 1 97 ? 3.533 2.420 68.430 1.00 28.38 138 PHE A C 1
ATOM 755 O O . PHE A 1 97 ? 4.436 1.886 67.789 1.00 28.87 138 PHE A O 1
ATOM 763 N N . VAL A 1 98 ? 2.525 3.070 67.857 1.00 31.91 139 VAL A N 1
ATOM 764 C CA . VAL A 1 98 ? 2.421 3.197 66.407 1.00 27.63 139 VAL A CA 1
ATOM 765 C C . VAL A 1 98 ? 3.606 3.972 65.828 1.00 32.95 139 VAL A C 1
ATOM 766 O O . VAL A 1 98 ? 4.249 3.505 64.889 1.00 29.43 139 VAL A O 1
ATOM 770 N N . GLN A 1 99 ? 3.909 5.138 66.399 1.00 29.27 140 GLN A N 1
ATOM 771 C CA . GLN A 1 99 ? 5.026 5.952 65.917 1.00 30.73 140 GLN A CA 1
ATOM 772 C C . GLN A 1 99 ? 6.379 5.245 66.034 1.00 31.55 140 GLN A C 1
ATOM 773 O O . GLN A 1 99 ? 7.219 5.360 65.141 1.00 30.17 140 GLN A O 1
ATOM 779 N N . GLU A 1 100 ? 6.588 4.516 67.131 1.00 33.72 141 GLU A N 1
ATOM 780 C CA . GLU A 1 100 ? 7.839 3.787 67.341 1.00 32.58 141 GLU A CA 1
ATOM 781 C C . GLU A 1 100 ? 7.960 2.626 66.362 1.00 31.78 141 GLU A C 1
ATOM 782 O O . GLU A 1 100 ? 9.053 2.315 65.885 1.00 31.91 141 GLU A O 1
ATOM 788 N N . VAL A 1 101 ? 6.838 1.970 66.088 1.00 27.94 142 VAL A N 1
ATOM 789 C CA . VAL A 1 101 ? 6.824 0.857 65.148 1.00 27.52 142 VAL A CA 1
ATOM 790 C C . VAL A 1 101 ? 7.095 1.384 63.737 1.00 24.52 142 VAL A C 1
ATOM 791 O O . VAL A 1 101 ? 7.891 0.809 62.998 1.00 31.58 142 VAL A O 1
ATOM 795 N N . VAL A 1 102 ? 6.442 2.488 63.383 1.00 22.84 143 VAL A N 1
ATOM 796 C CA . VAL A 1 102 ? 6.602 3.103 62.066 1.00 21.90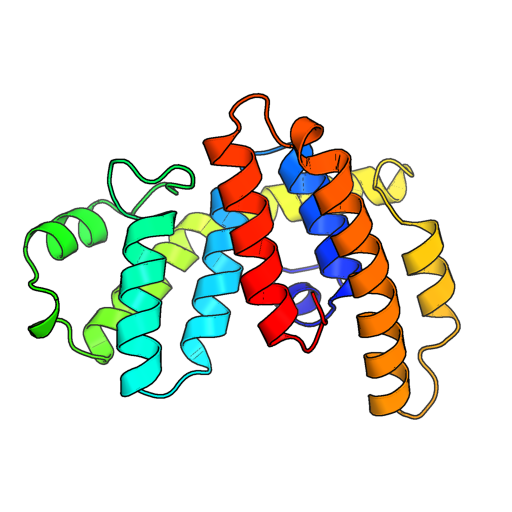 143 VAL A CA 1
ATOM 797 C C . VAL A 1 102 ? 8.031 3.600 61.872 1.00 28.00 143 VAL A C 1
ATOM 798 O O . VAL A 1 102 ? 8.612 3.429 60.804 1.00 23.22 143 VAL A O 1
ATOM 802 N N . GLN A 1 103 ? 8.609 4.173 62.924 1.00 25.97 144 GLN A N 1
ATOM 803 C CA . GLN A 1 103 ? 9.973 4.689 62.855 1.00 28.05 144 GLN A CA 1
ATOM 804 C C . GLN A 1 103 ? 10.958 3.569 62.519 1.00 25.07 144 GLN A C 1
ATOM 805 O O . GLN A 1 103 ? 11.849 3.750 61.686 1.00 29.18 144 GLN A O 1
ATOM 811 N N . SER A 1 104 ? 10.759 2.403 63.129 1.00 31.70 145 SER A N 1
ATOM 812 C CA . SER A 1 104 ? 11.623 1.245 62.905 1.00 33.79 145 SER A CA 1
ATOM 813 C C . SER A 1 104 ? 11.485 0.580 61.530 1.00 35.73 145 SER A C 1
ATOM 814 O O . SER A 1 104 ? 12.225 -0.357 61.218 1.00 36.43 145 SER A O 1
ATOM 817 N N . GLN A 1 105 ? 10.529 1.036 60.723 1.00 31.68 146 GLN A N 1
ATOM 818 C CA . GLN A 1 105 ? 10.323 0.472 59.387 1.00 28.81 146 GLN A CA 1
ATOM 819 C C . GLN A 1 105 ? 10.873 1.402 58.303 1.00 30.67 146 GLN A C 1
ATOM 820 O O . GLN A 1 105 ? 11.021 0.997 57.150 1.00 26.52 146 GLN A O 1
ATOM 826 N N . GLN A 1 106 ? 11.168 2.645 58.677 1.00 33.77 147 GLN A N 1
ATOM 827 C CA . GLN A 1 106 ? 11.676 3.645 57.736 1.00 32.61 147 GLN A CA 1
ATOM 828 C C . GLN A 1 106 ? 12.861 3.214 56.876 1.00 36.17 147 GLN A C 1
ATOM 829 O O . GLN A 1 106 ? 12.893 3.511 55.683 1.00 36.35 147 GLN A O 1
ATOM 835 N N . VAL A 1 107 ? 13.827 2.513 57.468 1.00 39.82 148 VAL A N 1
ATOM 836 C CA . VAL A 1 107 ? 14.997 2.056 56.718 1.00 36.30 148 VAL A CA 1
ATOM 837 C C . VAL A 1 107 ? 14.624 1.087 55.589 1.00 32.03 148 VAL A C 1
ATOM 838 O O . VAL A 1 107 ? 15.001 1.302 54.438 1.00 34.16 148 VAL A O 1
ATOM 842 N N . ALA A 1 108 ? 13.878 0.035 55.921 1.00 31.81 149 ALA A N 1
ATOM 843 C CA . ALA A 1 108 ? 13.464 -0.963 54.935 1.00 30.73 149 ALA A CA 1
ATOM 844 C C . ALA A 1 108 ? 12.604 -0.356 53.830 1.00 27.36 149 ALA A C 1
ATOM 845 O O . ALA A 1 108 ? 12.857 -0.589 52.646 1.00 32.53 149 ALA A O 1
ATOM 847 N N . VAL A 1 109 ? 11.592 0.415 54.224 1.00 25.90 150 VAL A N 1
ATOM 848 C CA . VAL A 1 109 ? 10.690 1.064 53.271 1.00 28.76 150 VAL A CA 1
ATOM 849 C C . VAL A 1 109 ? 11.472 2.057 52.419 1.00 30.93 150 VAL A C 1
ATOM 850 O O . VAL A 1 109 ? 11.227 2.186 51.216 1.00 28.12 150 VAL A O 1
ATOM 854 N N . GLY A 1 110 ? 12.423 2.744 53.050 1.00 30.39 151 GLY A N 1
ATOM 855 C CA . GLY A 1 110 ? 13.247 3.700 52.333 1.00 26.66 151 GLY A CA 1
ATOM 856 C C . GLY A 1 110 ? 14.056 3.008 51.251 1.00 27.47 151 GLY A C 1
ATOM 857 O O . GLY A 1 110 ? 14.163 3.511 50.128 1.00 26.12 151 GLY A O 1
ATOM 858 N N . ARG A 1 111 ? 14.613 1.845 51.583 1.00 25.26 152 ARG A N 1
ATOM 859 C CA . ARG A 1 111 ? 15.414 1.069 50.632 1.00 28.63 152 ARG A CA 1
ATOM 860 C C . ARG A 1 111 ? 14.555 0.513 49.504 1.00 28.43 152 ARG A C 1
ATOM 861 O O . ARG A 1 111 ? 15.002 0.417 48.363 1.00 22.82 152 ARG A O 1
ATOM 869 N N . GLN A 1 112 ? 13.322 0.143 49.834 1.00 23.88 153 GLN A N 1
ATOM 870 C CA . GLN A 1 112 ? 12.396 -0.380 48.844 1.00 24.75 153 GLN A CA 1
ATOM 871 C C . GLN A 1 112 ? 11.952 0.716 47.874 1.00 19.65 153 GLN A C 1
ATOM 872 O O . GLN A 1 112 ? 11.804 0.467 46.681 1.00 23.31 153 GLN A O 1
ATOM 878 N N . LEU A 1 113 ? 11.747 1.930 48.381 1.00 18.93 154 LEU A N 1
ATOM 879 C CA . LEU A 1 113 ? 11.358 3.055 47.522 1.00 21.21 154 LEU A CA 1
ATOM 880 C C . LEU A 1 113 ? 12.526 3.381 46.595 1.00 27.62 154 LEU A C 1
ATOM 881 O O . LEU A 1 113 ? 12.339 3.647 45.407 1.00 25.79 154 LEU A O 1
ATOM 886 N N . GLU A 1 114 ? 13.733 3.336 47.154 1.00 22.17 155 GLU A N 1
ATOM 887 C CA . GLU A 1 114 ? 14.953 3.594 46.394 1.00 27.28 155 GLU A CA 1
ATOM 888 C C . GLU A 1 114 ? 15.048 2.588 45.253 1.00 22.14 155 GLU A C 1
ATOM 889 O O . GLU A 1 114 ? 15.254 2.969 44.101 1.00 23.35 155 GLU A O 1
ATOM 895 N N . ASP A 1 115 ? 14.864 1.308 45.578 1.00 24.03 156 ASP A N 1
ATOM 896 C CA . ASP A 1 115 ? 14.929 0.246 44.582 1.00 23.09 156 ASP A CA 1
ATOM 897 C C . ASP A 1 115 ? 13.875 0.442 43.499 1.00 24.07 156 ASP A C 1
ATOM 898 O O . ASP A 1 115 ? 14.150 0.243 42.320 1.00 22.30 156 ASP A O 1
ATOM 903 N N . PHE A 1 116 ? 12.669 0.830 43.901 1.00 20.57 157 PHE A N 1
ATOM 904 C CA . PHE A 1 116 ? 11.603 1.064 42.940 1.00 22.25 157 PHE A CA 1
ATOM 905 C C . PHE A 1 116 ? 11.999 2.180 41.967 1.00 20.08 157 PHE A C 1
ATOM 906 O O . PHE A 1 116 ? 11.852 2.034 40.754 1.00 21.52 157 PHE A O 1
ATOM 914 N N . ARG A 1 117 ? 12.506 3.288 42.499 1.00 20.55 158 ARG A N 1
ATOM 915 C CA . ARG A 1 117 ? 12.909 4.414 41.653 1.00 22.17 158 ARG A CA 1
ATOM 916 C C . ARG A 1 117 ? 13.987 4.043 40.636 1.00 25.25 158 ARG A C 1
ATOM 917 O O . ARG A 1 117 ? 13.921 4.458 39.477 1.00 21.23 158 ARG A O 1
ATOM 925 N N . SER A 1 118 ? 14.968 3.251 41.067 1.00 23.62 159 SER A N 1
ATOM 926 C CA . SER A 1 118 ? 16.048 2.826 40.178 1.00 28.16 159 SER A CA 1
ATOM 927 C C . SER A 1 118 ? 15.534 1.889 39.090 1.00 23.62 159 SER A C 1
ATOM 928 O O . SER A 1 118 ? 15.828 2.079 37.911 1.00 26.70 159 SER A O 1
ATOM 931 N N . LYS A 1 119 ? 14.744 0.896 39.491 1.00 22.67 160 LYS A N 1
ATOM 932 C CA . LYS A 1 119 ? 14.187 -0.070 38.549 1.00 26.21 160 LYS A CA 1
ATOM 933 C C . LYS A 1 119 ? 13.249 0.617 37.556 1.00 21.98 160 LYS A C 1
ATOM 934 O O . LYS A 1 119 ? 13.210 0.258 36.380 1.00 26.69 160 LYS A O 1
ATOM 940 N N . ARG A 1 120 ? 12.534 1.636 38.027 1.00 20.09 161 ARG A N 1
ATOM 941 C CA . ARG A 1 120 ? 11.589 2.375 37.182 1.00 24.27 161 ARG A CA 1
ATOM 942 C C . ARG A 1 120 ? 12.294 3.084 36.028 1.00 30.12 161 ARG A C 1
ATOM 943 O O . ARG A 1 120 ? 11.777 3.137 34.905 1.00 31.16 161 ARG A O 1
ATOM 951 N N . LEU A 1 121 ? 13.469 3.637 36.315 1.00 28.86 162 LEU A N 1
ATOM 952 C CA . LEU A 1 121 ? 14.258 4.334 35.303 1.00 35.57 162 LEU A CA 1
ATOM 953 C C . LEU A 1 121 ? 14.695 3.367 34.206 1.00 35.09 162 LEU A C 1
ATOM 954 O O . LEU A 1 121 ? 14.845 3.755 33.049 1.00 35.04 162 LEU A O 1
ATOM 959 N N . MET A 1 122 ? 14.867 2.103 34.579 1.00 32.67 163 MET A N 1
ATOM 960 C CA . MET A 1 122 ? 15.286 1.062 33.650 1.00 37.27 163 MET A CA 1
ATOM 961 C C . MET A 1 122 ? 14.103 0.343 33.000 1.00 31.85 163 MET A C 1
ATOM 962 O O . MET A 1 122 ? 14.296 -0.588 32.217 1.00 33.36 163 MET A O 1
ATOM 967 N N . GLY A 1 123 ? 12.887 0.768 33.338 1.00 31.34 164 GLY A N 1
ATOM 968 C CA . GLY A 1 123 ? 11.691 0.146 32.788 1.00 29.60 164 GLY A CA 1
ATOM 969 C C . GLY A 1 123 ? 11.419 -1.206 33.423 1.00 34.71 164 GLY A C 1
ATOM 970 O O . GLY A 1 123 ? 10.773 -2.071 32.828 1.00 32.06 164 GLY A O 1
ATOM 971 N N . MET A 1 124 ? 11.903 -1.384 34.647 1.00 26.71 165 MET A N 1
ATOM 972 C CA . MET A 1 124 ? 11.731 -2.642 35.359 1.00 27.81 165 MET A CA 1
ATOM 973 C C . MET A 1 124 ? 10.666 -2.619 36.455 1.00 22.46 165 MET A C 1
ATOM 974 O O . MET A 1 124 ? 10.723 -3.401 37.400 1.00 19.68 165 MET A O 1
ATOM 979 N N . THR A 1 125 ? 9.690 -1.722 36.322 1.00 21.20 166 THR A N 1
ATOM 980 C CA . THR A 1 125 ? 8.598 -1.639 37.287 1.00 17.04 166 THR A CA 1
ATOM 981 C C . THR A 1 125 ? 7.267 -1.774 36.559 1.00 19.52 166 THR A C 1
ATOM 982 O O . THR A 1 125 ? 7.120 -1.325 35.417 1.00 18.90 166 THR A O 1
ATOM 986 N N . PRO A 1 126 ? 6.288 -2.419 37.205 1.00 15.32 167 PRO A N 1
ATOM 987 C CA . PRO A 1 126 ? 4.959 -2.635 36.628 1.00 17.12 167 PRO A CA 1
ATOM 988 C C . PRO A 1 126 ? 4.087 -1.403 36.472 1.00 17.53 167 PRO A C 1
ATOM 989 O O . PRO A 1 126 ? 4.247 -0.406 37.181 1.00 16.98 167 PRO A O 1
ATOM 993 N N . TRP A 1 127 ? 3.169 -1.487 35.515 1.00 17.73 168 TRP A N 1
ATOM 994 C CA . TRP A 1 127 ? 2.197 -0.434 35.254 1.00 18.49 168 TRP A CA 1
ATOM 995 C C . TRP A 1 127 ? 2.725 0.945 34.866 1.00 17.20 168 TRP A C 1
ATOM 996 O O . TRP A 1 127 ? 2.047 1.944 35.087 1.00 19.33 168 TRP A O 1
ATOM 1007 N N . GLU A 1 128 ? 3.917 1.002 34.280 1.00 16.48 169 GLU A N 1
ATOM 1008 C CA . GLU A 1 128 ? 4.490 2.278 33.874 1.00 20.33 169 GLU A CA 1
ATOM 1009 C C . GLU A 1 128 ? 3.645 2.955 32.794 1.00 17.97 169 GLU A C 1
ATOM 1010 O O . GLU A 1 128 ? 3.545 4.177 32.758 1.00 25.27 169 GLU A O 1
ATOM 1016 N N . GLN A 1 129 ? 3.019 2.161 31.931 1.00 17.83 170 GLN A N 1
ATOM 1017 C CA . GLN A 1 129 ? 2.167 2.710 30.884 1.00 16.50 170 GLN A CA 1
ATOM 1018 C C . GLN A 1 129 ? 0.994 3.481 31.502 1.00 11.74 170 GLN A C 1
ATOM 1019 O O . GLN A 1 129 ? 0.656 4.574 31.048 1.00 12.55 170 GLN A O 1
ATOM 1025 N N . GLU A 1 130 ? 0.389 2.917 32.543 1.00 16.16 171 GLU A N 1
ATOM 1026 C CA . GLU A 1 130 ? -0.746 3.556 33.212 1.00 15.29 171 GLU A CA 1
ATOM 1027 C C . GLU A 1 130 ? -0.323 4.849 33.898 1.00 19.33 171 GLU A C 1
ATOM 1028 O O . GLU A 1 130 ? -1.012 5.871 33.807 1.00 12.27 171 GLU A O 1
ATOM 1034 N N . LEU A 1 131 ? 0.818 4.799 34.577 1.00 13.60 172 LEU A N 1
ATOM 1035 C CA . LEU A 1 131 ? 1.365 5.967 35.268 1.00 16.16 172 LEU A CA 1
ATOM 1036 C C . LEU A 1 131 ? 1.721 7.061 34.265 1.00 13.96 172 LEU A C 1
ATOM 1037 O O . LEU A 1 131 ? 1.554 8.249 34.545 1.00 14.84 172 LEU A O 1
ATOM 1042 N N . ALA A 1 132 ? 2.232 6.652 33.107 1.00 14.70 173 ALA A N 1
ATOM 1043 C CA . ALA A 1 132 ? 2.592 7.595 32.045 1.00 15.27 173 ALA A CA 1
ATOM 1044 C C . ALA A 1 132 ? 1.338 8.275 31.528 1.00 13.12 173 ALA A C 1
ATOM 1045 O O . ALA A 1 132 ? 1.309 9.485 31.340 1.00 18.94 173 ALA A O 1
ATOM 1047 N N . GLN A 1 133 ? 0.300 7.483 31.272 1.00 15.93 174 GLN A N 1
ATOM 1048 C CA . GLN A 1 133 ? -0.952 8.029 30.765 1.00 17.92 174 GLN A CA 1
ATOM 1049 C C . GLN A 1 133 ? -1.596 9.022 31.725 1.00 14.14 174 GLN A C 1
ATOM 1050 O O . GLN A 1 133 ? -2.224 9.989 31.290 1.00 19.05 174 GLN A O 1
ATOM 1056 N N . LEU A 1 134 ? -1.427 8.800 33.028 1.00 16.87 175 LEU A N 1
ATOM 1057 C CA . LEU A 1 134 ? -1.984 9.712 34.024 1.00 18.11 175 LEU A CA 1
ATOM 1058 C C . LEU A 1 134 ? -1.312 11.086 33.958 1.00 21.80 175 LEU A C 1
ATOM 1059 O O . LEU A 1 134 ? -1.934 12.102 34.276 1.00 21.15 175 LEU A O 1
ATOM 1064 N N . GLU A 1 135 ? -0.042 11.109 33.557 1.00 21.74 176 GLU A N 1
ATOM 1065 C CA . GLU A 1 135 ? 0.720 12.353 33.455 1.00 21.03 176 GLU A CA 1
ATOM 1066 C C . GLU A 1 135 ? 0.049 13.369 32.546 1.00 15.91 176 GLU A C 1
ATOM 1067 O O . GLU A 1 135 ? 0.181 14.570 32.743 1.00 15.97 176 GLU A O 1
ATOM 1073 N N . ALA A 1 136 ? -0.670 12.882 31.545 1.00 15.04 177 ALA A N 1
ATOM 1074 C CA . ALA A 1 136 ? -1.323 13.763 30.593 1.00 17.92 177 ALA A CA 1
ATOM 1075 C C . ALA A 1 136 ? -2.686 14.258 31.051 1.00 17.91 177 ALA A C 1
ATOM 1076 O O . ALA A 1 136 ? -3.299 15.076 30.371 1.00 15.70 177 ALA A O 1
ATOM 1078 N N . TRP A 1 137 ? -3.138 13.813 32.221 1.00 18.89 178 TRP A N 1
ATOM 1079 C CA . TRP A 1 137 ? -4.465 14.200 32.699 1.00 16.29 178 TRP A CA 1
ATOM 1080 C C . TRP A 1 137 ? -4.584 14.924 34.034 1.00 20.68 178 TRP A C 1
ATOM 1081 O O . TRP A 1 137 ? -5.680 14.986 34.595 1.00 20.78 178 TRP A O 1
ATOM 1092 N N . VAL A 1 138 ? -3.482 15.475 34.542 1.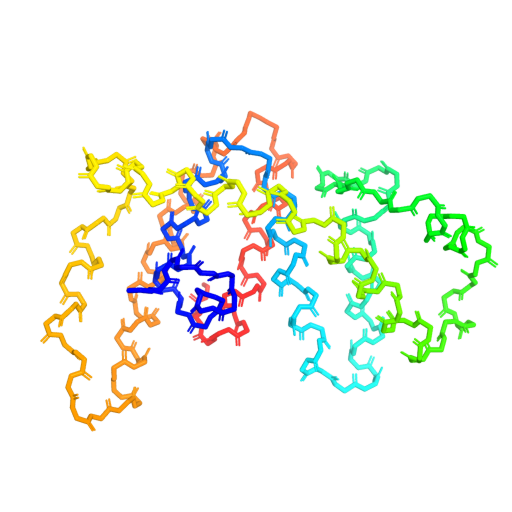00 17.49 179 VAL A N 1
ATOM 1093 C CA . VAL A 1 138 ? -3.511 16.207 35.815 1.00 19.13 179 VAL A CA 1
ATOM 1094 C C . VAL A 1 138 ? -4.593 17.303 35.788 1.00 20.66 179 VAL A C 1
ATOM 1095 O O . VAL A 1 138 ? -5.341 17.474 36.753 1.00 18.15 179 VAL A O 1
ATOM 1099 N N . GLY A 1 139 ? -4.653 18.033 34.677 1.00 21.29 180 GLY A N 1
ATOM 1100 C CA . GLY A 1 139 ? -5.647 19.076 34.490 1.00 20.24 180 GLY A CA 1
ATOM 1101 C C . GLY A 1 139 ? -5.664 20.231 35.474 1.00 20.14 180 GLY A C 1
ATOM 1102 O O . GLY A 1 139 ? -4.693 20.481 36.189 1.00 18.91 180 GLY A O 1
ATOM 1103 N N . ARG A 1 140 ? -6.792 20.935 35.494 1.00 19.88 181 ARG A N 1
ATOM 1104 C CA . ARG A 1 140 ? -7.005 22.092 36.361 1.00 17.72 181 ARG A CA 1
ATOM 1105 C C . ARG A 1 140 ? -7.916 21.778 37.542 1.00 24.94 181 ARG A C 1
ATOM 1106 O O . ARG A 1 140 ? -8.070 22.606 38.441 1.00 22.84 181 ARG A O 1
ATOM 1114 N N . ASP A 1 141 ? -8.564 20.615 37.498 1.00 26.74 182 ASP A N 1
ATOM 1115 C CA . ASP A 1 141 ? -9.477 20.189 38.552 1.00 25.54 182 ASP A CA 1
ATOM 1116 C C . ASP A 1 141 ? -8.895 18.988 39.289 1.00 19.50 182 ASP A C 1
ATOM 1117 O O . ASP A 1 141 ? -8.860 17.881 38.755 1.00 24.94 182 ASP A O 1
ATOM 1122 N N . ARG A 1 142 ? -8.487 19.210 40.533 1.00 17.90 183 ARG A N 1
ATOM 1123 C CA . ARG A 1 142 ? -7.898 18.161 41.351 1.00 18.83 183 ARG A CA 1
ATOM 1124 C C . ARG A 1 142 ? -8.838 16.983 41.606 1.00 24.94 183 ARG A C 1
ATOM 1125 O O . ARG A 1 142 ? -8.406 15.834 41.563 1.00 25.62 183 ARG A O 1
ATOM 1133 N N . ALA A 1 143 ? -10.119 17.265 41.848 1.00 23.45 184 ALA A N 1
ATOM 1134 C CA . ALA A 1 143 ? -11.111 16.213 42.116 1.00 24.33 184 ALA A CA 1
ATOM 1135 C C . ALA A 1 143 ? -11.307 15.264 40.934 1.00 26.16 184 ALA A C 1
ATOM 1136 O O . ALA A 1 143 ? -11.444 14.049 41.114 1.00 24.56 184 ALA A O 1
ATOM 1138 N N . SER A 1 144 ? -11.323 15.816 39.725 1.00 22.86 185 SER A N 1
ATOM 1139 C CA . SER A 1 144 ? -11.487 15.005 38.531 1.00 19.83 185 SER A CA 1
ATOM 1140 C C . SER A 1 144 ? -10.229 14.175 38.306 1.00 24.01 185 SER A C 1
ATOM 1141 O O . SER A 1 144 ? -10.305 13.046 37.827 1.00 23.68 185 SER A O 1
ATOM 1144 N N . TYR A 1 145 ? -9.068 14.742 38.634 1.00 20.55 186 TYR A N 1
ATOM 1145 C CA . TYR A 1 145 ? -7.817 14.014 38.473 1.00 16.55 186 TYR A CA 1
ATOM 1146 C C . TYR A 1 145 ? -7.764 12.886 39.491 1.00 20.33 186 TYR A C 1
ATOM 1147 O O . TYR A 1 145 ? -7.371 11.767 39.167 1.00 17.61 186 TYR A O 1
ATOM 1156 N N . GLU A 1 146 ? -8.142 13.198 40.728 1.00 18.54 187 GLU A N 1
ATOM 1157 C CA . GLU A 1 146 ? -8.149 12.201 41.786 1.00 23.68 187 GLU A CA 1
ATOM 1158 C C . GLU A 1 146 ? -9.057 11.043 41.411 1.00 20.93 187 GLU A C 1
ATOM 1159 O O . GLU A 1 146 ? -8.737 9.892 41.694 1.00 23.78 187 GLU A O 1
ATOM 1165 N N . ALA A 1 147 ? -10.170 11.343 40.738 1.00 24.07 188 ALA A N 1
ATOM 1166 C CA . ALA A 1 147 ? -11.109 10.305 40.310 1.00 24.01 188 ALA A CA 1
ATOM 1167 C C . ALA A 1 147 ? -10.440 9.375 39.293 1.00 27.34 188 ALA A C 1
ATOM 1168 O O . ALA A 1 147 ? -10.642 8.162 39.331 1.00 20.00 188 ALA A O 1
ATOM 1170 N N . ARG A 1 148 ? -9.652 9.952 38.385 1.00 20.82 189 ARG A N 1
ATOM 1171 C CA . ARG A 1 148 ? -8.931 9.170 37.379 1.00 18.27 189 ARG A CA 1
ATOM 1172 C C . ARG A 1 148 ? -7.921 8.235 38.040 1.00 17.12 189 ARG A C 1
ATOM 1173 O O . ARG A 1 148 ? -7.761 7.087 37.614 1.00 14.86 189 ARG A O 1
ATOM 1181 N N . GLU A 1 149 ? -7.257 8.731 39.084 1.00 16.73 190 GLU A N 1
ATOM 1182 C CA . GLU A 1 149 ? -6.268 7.947 39.820 1.00 14.84 190 GLU A CA 1
ATOM 1183 C C . GLU A 1 149 ? -6.931 6.725 40.445 1.00 17.51 190 GLU A C 1
ATOM 1184 O O . GLU A 1 149 ? -6.424 5.613 40.322 1.00 17.40 190 GLU A O 1
ATOM 1190 N N . ARG A 1 150 ? -8.072 6.939 41.101 1.00 20.59 191 ARG A N 1
ATOM 1191 C CA . ARG A 1 150 ? -8.805 5.847 41.741 1.00 26.02 191 ARG A CA 1
ATOM 1192 C C . ARG A 1 150 ? -9.274 4.806 40.727 1.00 19.52 191 ARG A C 1
ATOM 1193 O O . ARG A 1 150 ? -9.320 3.621 41.031 1.00 19.23 191 ARG A O 1
ATOM 1201 N N . HIS A 1 151 ? -9.631 5.252 39.526 1.00 20.54 192 HIS A N 1
ATOM 1202 C CA . HIS A 1 151 ? -10.090 4.339 38.481 1.00 23.44 192 HIS A CA 1
ATOM 1203 C C . HIS A 1 151 ? -8.967 3.391 38.081 1.00 26.38 192 HIS A C 1
ATOM 1204 O O . HIS A 1 151 ? -9.163 2.175 37.999 1.00 20.59 192 HIS A O 1
ATOM 1211 N N . VAL A 1 152 ? -7.792 3.962 37.831 1.00 16.61 193 VAL A N 1
ATOM 1212 C CA . VAL A 1 152 ? -6.614 3.194 37.439 1.00 16.75 193 VAL A CA 1
ATOM 1213 C C . VAL A 1 152 ? -6.206 2.232 38.550 1.00 16.04 193 VAL A C 1
ATOM 1214 O O . VAL A 1 152 ? -5.933 1.056 38.300 1.00 22.74 193 VAL A O 1
ATOM 1218 N N . ALA A 1 153 ? -6.157 2.738 39.778 1.00 13.58 194 ALA A N 1
ATOM 1219 C CA . ALA A 1 153 ? -5.785 1.923 40.927 1.00 13.21 194 ALA A CA 1
ATOM 1220 C C . ALA A 1 153 ? -6.706 0.718 41.076 1.00 17.30 194 ALA A C 1
ATOM 1221 O O . ALA A 1 153 ? -6.256 -0.371 41.408 1.00 14.86 194 ALA A O 1
ATOM 1223 N N . GLU A 1 154 ? -7.997 0.911 40.821 1.00 22.43 195 GLU A N 1
ATOM 1224 C CA . GLU A 1 154 ? -8.957 -0.185 40.921 1.00 20.94 195 GLU A CA 1
ATOM 1225 C C . GLU A 1 154 ? -8.592 -1.319 39.966 1.00 19.15 195 GLU A C 1
ATOM 1226 O O . GLU A 1 154 ? -8.584 -2.494 40.346 1.00 20.36 195 GLU A O 1
ATOM 1232 N N . ARG A 1 155 ? -8.240 -0.960 38.738 1.00 21.36 196 ARG A N 1
ATOM 1233 C CA . ARG A 1 155 ? -7.858 -1.958 37.758 1.00 21.56 196 ARG A CA 1
ATOM 1234 C C . ARG A 1 155 ? -6.575 -2.667 38.183 1.00 19.26 196 ARG A C 1
ATOM 1235 O O . ARG A 1 155 ? -6.446 -3.881 38.002 1.00 16.31 196 ARG A O 1
ATOM 1243 N N . LEU A 1 156 ? -5.629 -1.913 38.742 1.00 18.89 197 LEU A N 1
ATOM 1244 C CA . LEU A 1 156 ? -4.367 -2.503 39.176 1.00 16.39 197 LEU A CA 1
ATOM 1245 C C . LEU A 1 156 ? -4.606 -3.432 40.360 1.00 19.11 197 LEU A C 1
ATOM 1246 O O . LEU A 1 156 ? -3.990 -4.483 40.448 1.00 14.69 197 LEU A O 1
ATOM 1251 N N . LEU A 1 157 ? -5.525 -3.054 41.249 1.00 15.51 198 LEU A N 1
ATOM 1252 C CA . LEU A 1 157 ? -5.846 -3.888 42.411 1.00 20.20 198 LEU A CA 1
ATOM 1253 C C . LEU A 1 157 ? -6.490 -5.199 41.958 1.00 17.83 198 LEU A C 1
ATOM 1254 O O . LEU A 1 157 ? -6.168 -6.276 42.467 1.00 20.54 198 LEU A O 1
ATOM 1259 N N . MET A 1 158 ? -7.402 -5.101 40.996 1.00 23.23 199 MET A N 1
ATOM 1260 C CA . MET A 1 158 ? -8.081 -6.278 40.474 1.00 23.11 199 MET A CA 1
ATOM 1261 C C . MET A 1 158 ? -7.049 -7.228 39.882 1.00 20.71 199 MET A C 1
ATOM 1262 O O . MET A 1 158 ? -7.101 -8.440 40.105 1.00 23.95 199 MET A O 1
ATOM 1267 N N . HIS A 1 159 ? -6.083 -6.660 39.168 1.00 18.13 200 HIS A N 1
ATOM 1268 C CA . HIS A 1 159 ? -5.031 -7.447 38.548 1.00 18.00 200 HIS A CA 1
ATOM 1269 C C . HIS A 1 159 ? -4.131 -8.129 39.576 1.00 22.34 200 HIS A C 1
ATOM 1270 O O . HIS A 1 159 ? -3.744 -9.282 39.392 1.00 25.47 200 HIS A O 1
ATOM 1277 N N . LEU A 1 160 ? -3.809 -7.426 40.659 1.00 20.85 201 LEU A N 1
ATOM 1278 C CA . LEU A 1 160 ? -2.955 -7.995 41.691 1.00 20.57 201 LEU A CA 1
ATOM 1279 C C . LEU A 1 160 ? -3.648 -9.171 42.369 1.00 19.76 201 LEU A C 1
ATOM 1280 O O . LEU A 1 160 ? -3.014 -10.186 42.659 1.00 18.06 201 LEU A O 1
ATOM 1285 N N . GLU A 1 161 ? -4.957 -9.044 42.586 1.00 16.98 202 GLU A N 1
ATOM 1286 C CA . GLU A 1 161 ? -5.729 -10.109 43.216 1.00 23.36 202 GLU A CA 1
ATOM 1287 C C . GLU A 1 161 ? -5.760 -11.353 42.330 1.00 27.07 202 GLU A C 1
ATOM 1288 O O . GLU A 1 161 ? -5.667 -12.489 42.819 1.00 21.03 202 GLU A O 1
ATOM 1294 N N . GLU A 1 162 ? -5.887 -11.132 41.024 1.00 28.57 203 GLU A N 1
ATOM 1295 C CA . GLU A 1 162 ? -5.914 -12.229 40.067 1.00 24.47 203 GLU A CA 1
ATOM 1296 C C . GLU A 1 162 ? -4.583 -12.971 40.109 1.00 28.31 203 GLU A C 1
ATOM 1297 O O . GLU A 1 162 ? -4.557 -14.201 40.084 1.00 35.01 203 GLU A O 1
ATOM 1303 N N . MET A 1 163 ? -3.487 -12.220 40.200 1.00 18.27 204 MET A N 1
ATOM 1304 C CA . MET A 1 163 ? -2.147 -12.804 40.255 1.00 22.61 204 MET A CA 1
ATOM 1305 C C . MET A 1 163 ? -1.683 -13.026 41.696 1.00 22.44 204 MET A C 1
ATOM 1306 O O . MET A 1 163 ? -0.479 -13.080 41.974 1.00 17.69 204 MET A O 1
ATOM 1311 N N . GLN A 1 164 ? -2.646 -13.164 42.604 1.00 22.17 205 GLN A N 1
ATOM 1312 C CA . GLN A 1 164 ? -2.368 -13.361 44.027 1.00 27.98 205 GLN A CA 1
ATOM 1313 C C . GLN A 1 164 ? -1.299 -14.410 44.326 1.00 26.05 205 GLN A C 1
ATOM 1314 O O . GLN A 1 164 ? -0.431 -14.192 45.169 1.00 20.69 205 GLN A O 1
ATOM 1320 N N . HIS A 1 165 ? -1.368 -15.544 43.633 1.00 28.28 206 HIS A N 1
ATOM 1321 C CA . HIS A 1 165 ? -0.422 -16.640 43.845 1.00 31.85 206 HIS A CA 1
ATOM 1322 C C . HIS A 1 165 ? 1.041 -16.282 43.616 1.00 30.95 206 HIS A C 1
ATOM 1323 O O . HIS A 1 165 ? 1.930 -16.914 44.189 1.00 31.47 206 HIS A O 1
ATOM 1330 N N . THR A 1 166 ? 1.288 -15.263 42.798 1.00 24.55 207 THR A N 1
ATOM 1331 C CA . THR A 1 166 ? 2.651 -14.836 42.502 1.00 24.94 207 THR A CA 1
ATOM 1332 C C . THR A 1 166 ? 3.266 -14.033 43.646 1.00 31.28 207 THR A C 1
ATOM 1333 O O . THR A 1 166 ? 4.478 -13.815 43.676 1.00 30.63 207 THR A O 1
ATOM 1337 N N . ILE A 1 167 ? 2.427 -13.580 44.576 1.00 28.58 208 ILE A N 1
ATOM 1338 C CA . ILE A 1 167 ? 2.898 -12.804 45.722 1.00 26.69 208 ILE A CA 1
ATOM 1339 C C . ILE A 1 167 ? 3.716 -13.717 46.623 1.00 32.04 208 ILE A C 1
ATOM 1340 O O . ILE A 1 167 ? 4.768 -13.330 47.135 1.00 32.13 208 ILE A O 1
ATOM 1345 N N . SER A 1 168 ? 3.220 -14.939 46.789 1.00 25.40 209 SER A N 1
ATOM 1346 C CA . SER A 1 168 ? 3.855 -15.952 47.615 1.00 30.45 209 SER A CA 1
ATOM 1347 C C . SER A 1 168 ? 3.181 -17.299 47.393 1.00 33.66 209 SER A C 1
ATOM 1348 O O . SER A 1 168 ? 2.005 -17.368 47.019 1.00 30.33 209 SER A O 1
ATOM 1351 N N . THR A 1 169 ? 3.931 -18.370 47.634 1.00 39.84 210 THR A N 1
ATOM 1352 C CA . THR A 1 169 ? 3.397 -19.719 47.497 1.00 47.02 210 THR A CA 1
ATOM 1353 C C . THR A 1 169 ? 2.502 -20.012 48.703 1.00 44.42 210 THR A C 1
ATOM 1354 O O . THR A 1 169 ? 1.611 -20.860 48.638 1.00 44.86 210 THR A O 1
ATOM 1358 N N . ASP A 1 170 ? 2.756 -19.295 49.797 1.00 42.59 211 ASP A N 1
ATOM 1359 C CA . ASP A 1 170 ? 1.985 -19.424 51.031 1.00 33.02 211 ASP A CA 1
ATOM 1360 C C . ASP A 1 170 ? 0.657 -18.696 50.825 1.00 31.84 211 ASP A C 1
ATOM 1361 O O . ASP A 1 170 ? 0.627 -17.470 50.733 1.00 26.89 211 ASP A O 1
ATOM 1366 N N . GLU A 1 171 ? -0.432 -19.458 50.753 1.00 25.93 212 GLU A N 1
ATOM 1367 C CA . GLU A 1 171 ? -1.762 -18.895 50.550 1.00 26.81 212 GLU A CA 1
ATOM 1368 C C . GLU A 1 171 ? -2.174 -17.933 51.658 1.00 29.29 212 GLU A C 1
ATOM 1369 O O . GLU A 1 171 ? -2.878 -16.958 51.408 1.00 28.40 212 GLU A O 1
ATOM 1375 N N . GLU A 1 172 ? -1.741 -18.222 52.883 1.00 23.40 213 GLU A N 1
ATOM 1376 C CA . GLU A 1 172 ? -2.045 -17.380 54.033 1.00 23.62 213 GLU A CA 1
ATOM 1377 C C . GLU A 1 172 ? -1.345 -16.034 53.866 1.00 20.81 213 GLU A C 1
ATOM 1378 O O . GLU A 1 172 ? -1.929 -14.986 54.123 1.00 19.28 213 GLU A O 1
ATOM 1384 N N . LYS A 1 173 ? -0.107 -16.070 53.384 1.00 21.47 214 LYS A N 1
ATOM 1385 C CA . LYS A 1 173 ? 0.667 -14.856 53.175 1.00 23.06 214 LYS A CA 1
ATOM 1386 C C . LYS A 1 173 ? 0.105 -13.987 52.048 1.00 22.88 214 LYS A C 1
ATOM 1387 O O . LYS A 1 173 ? -0.116 -12.798 52.230 1.00 18.64 214 LYS A O 1
ATOM 1393 N N . SER A 1 174 ? -0.148 -14.584 50.891 1.00 19.75 215 SER A N 1
ATOM 1394 C CA . SER A 1 174 ? -0.671 -13.817 49.769 1.00 20.49 215 SER A CA 1
ATOM 1395 C C . SER A 1 174 ? -2.054 -13.244 50.090 1.00 12.09 215 SER A C 1
ATOM 1396 O O . SER A 1 174 ? -2.370 -12.119 49.698 1.00 18.15 215 SER A O 1
ATOM 1399 N N . ALA A 1 175 ? -2.853 -13.996 50.841 1.00 17.98 216 ALA A N 1
ATOM 1400 C CA . ALA A 1 175 ? -4.189 -13.536 51.221 1.00 16.19 216 ALA A CA 1
ATOM 1401 C C . ALA A 1 175 ? -4.082 -12.344 52.170 1.00 19.93 216 ALA A C 1
ATOM 1402 O O . ALA A 1 175 ? -4.826 -11.371 52.042 1.00 20.26 216 ALA A O 1
ATOM 1404 N N . ALA A 1 176 ? -3.124 -12.410 53.093 1.00 15.73 217 ALA A N 1
ATOM 1405 C CA . ALA A 1 176 ? -2.896 -11.334 54.058 1.00 15.85 217 ALA A CA 1
ATOM 1406 C C . ALA A 1 176 ? -2.476 -10.049 53.348 1.00 14.00 217 ALA A C 1
ATOM 1407 O O . ALA A 1 176 ? -2.888 -8.954 53.729 1.00 17.73 217 ALA A O 1
ATOM 1409 N N . VAL A 1 177 ? -1.658 -10.193 52.312 1.00 15.48 218 VAL A N 1
ATOM 1410 C CA . VAL A 1 177 ? -1.186 -9.050 51.529 1.00 19.80 218 VAL A CA 1
ATOM 1411 C C . VAL A 1 177 ? -2.341 -8.422 50.752 1.00 12.23 218 VAL A C 1
ATOM 1412 O O . VAL A 1 177 ? -2.515 -7.209 50.765 1.00 17.77 218 VAL A O 1
ATOM 1416 N N . VAL A 1 178 ? -3.136 -9.251 50.084 1.00 19.12 219 VAL A N 1
ATOM 1417 C CA . VAL A 1 178 ? -4.273 -8.739 49.325 1.00 21.93 219 VAL A CA 1
ATOM 1418 C C . VAL A 1 178 ? -5.269 -8.019 50.244 1.00 17.20 219 VAL A C 1
ATOM 1419 O O . VAL A 1 178 ? -5.724 -6.917 49.927 1.00 17.82 219 VAL A O 1
ATOM 1423 N N . ASN A 1 179 ? -5.568 -8.622 51.394 1.00 21.45 220 ASN A N 1
ATOM 1424 C CA . ASN A 1 179 ? -6.485 -8.018 52.366 1.00 19.69 220 ASN A CA 1
ATOM 1425 C C . ASN A 1 179 ? -5.935 -6.680 52.845 1.00 16.18 220 ASN A C 1
ATOM 1426 O O . ASN A 1 179 ? -6.653 -5.679 52.919 1.00 20.02 220 ASN A O 1
ATOM 1431 N N . ALA A 1 180 ? -4.650 -6.673 53.178 1.00 20.03 221 ALA A N 1
ATOM 1432 C CA . ALA A 1 180 ? -3.985 -5.473 53.665 1.00 12.60 221 ALA A CA 1
ATOM 1433 C C . ALA A 1 180 ? -4.030 -4.342 52.647 1.00 22.57 221 ALA A C 1
ATOM 1434 O O . ALA A 1 180 ? -4.329 -3.194 52.996 1.00 19.55 221 ALA A O 1
ATOM 1436 N N . ILE A 1 181 ? -3.721 -4.657 51.390 1.00 12.35 222 ILE A N 1
ATOM 1437 C CA . ILE A 1 181 ? -3.753 -3.638 50.342 1.00 14.67 222 ILE A CA 1
ATOM 1438 C C . ILE A 1 181 ? -5.203 -3.198 50.136 1.00 19.24 222 ILE A C 1
ATOM 1439 O O . ILE A 1 181 ? -5.488 -2.006 50.050 1.00 18.86 222 ILE A O 1
ATOM 1444 N N . GLY A 1 182 ? -6.117 -4.163 50.139 1.00 16.16 223 GLY A N 1
ATOM 1445 C CA . GLY A 1 182 ? -7.525 -3.851 49.963 1.00 21.33 223 GLY A CA 1
ATOM 1446 C C . GLY A 1 182 ? -8.027 -2.872 51.007 1.00 25.01 223 GLY A C 1
ATOM 1447 O O . GLY A 1 182 ? -8.705 -1.892 50.684 1.00 25.37 223 GLY A O 1
ATOM 1448 N N . LEU A 1 183 ? -7.639 -3.105 52.258 1.00 23.47 224 LEU A N 1
ATOM 1449 C CA . LEU A 1 183 ? -8.051 -2.254 53.364 1.00 22.32 224 LEU A CA 1
ATOM 1450 C C . LEU A 1 183 ? -7.609 -0.809 53.178 1.00 24.75 224 LEU A C 1
ATOM 1451 O O . LEU A 1 183 ? -8.410 0.118 53.315 1.00 20.23 224 LEU A O 1
ATOM 1456 N N . TYR A 1 184 ? -6.344 -0.616 52.825 1.00 18.14 225 TYR A N 1
ATOM 1457 C CA . TYR A 1 184 ? -5.819 0.726 52.641 1.00 17.45 225 TYR A CA 1
ATOM 1458 C C . TYR A 1 184 ? -6.367 1.424 51.394 1.00 17.72 225 TYR A C 1
ATOM 1459 O O . TYR A 1 184 ? -6.599 2.634 51.409 1.00 21.20 225 TYR A O 1
ATOM 1468 N N . MET A 1 185 ? -6.544 0.673 50.311 1.00 17.24 226 MET A N 1
ATOM 1469 C CA . MET A 1 185 ? -7.070 1.249 49.072 1.00 15.74 226 MET A CA 1
ATOM 1470 C C . MET A 1 185 ? -8.490 1.772 49.295 1.00 20.52 226 MET A C 1
ATOM 1471 O O . MET A 1 185 ? -8.864 2.822 48.783 1.00 15.82 226 MET A O 1
ATOM 1476 N N . ARG A 1 186 ? -9.263 1.041 50.088 1.00 19.86 227 ARG A N 1
ATOM 1477 C CA . ARG A 1 186 ? -10.636 1.423 50.414 1.00 24.72 227 ARG A CA 1
ATOM 1478 C C . ARG A 1 186 ? -10.602 2.769 51.147 1.00 30.68 227 ARG A C 1
ATOM 1479 O O . ARG A 1 186 ? -11.484 3.608 50.972 1.00 28.63 227 ARG A O 1
ATOM 1487 N N . HIS A 1 187 ? -9.536 2.980 51.919 1.00 28.98 228 HIS A N 1
ATOM 1488 C CA . HIS A 1 187 ? -9.327 4.214 52.671 1.00 31.97 228 HIS A CA 1
ATOM 1489 C C . HIS A 1 187 ? -9.067 5.386 51.717 1.00 32.41 228 HIS A C 1
ATOM 1490 O O . HIS A 1 187 ? -9.343 6.539 52.043 1.00 28.31 228 HIS A O 1
ATOM 1497 N N . LEU A 1 188 ? -8.524 5.084 50.540 1.00 30.04 229 LEU A N 1
ATOM 1498 C CA . LEU A 1 188 ? -8.247 6.112 49.542 1.00 29.96 229 LEU A CA 1
ATOM 1499 C C . LEU A 1 188 ? -9.426 6.289 48.585 1.00 25.37 229 LEU A C 1
ATOM 1500 O O . LEU A 1 188 ? -9.331 7.031 47.611 1.00 27.72 229 LEU A O 1
ATOM 1505 N N . GLY A 1 189 ? -10.531 5.600 48.864 1.00 30.31 230 GLY A N 1
ATOM 1506 C CA . GLY A 1 189 ? -11.708 5.703 48.016 1.00 30.27 230 GLY A CA 1
ATOM 1507 C C . GLY A 1 189 ? -11.690 4.747 46.836 1.00 34.58 230 GLY A C 1
ATOM 1508 O O 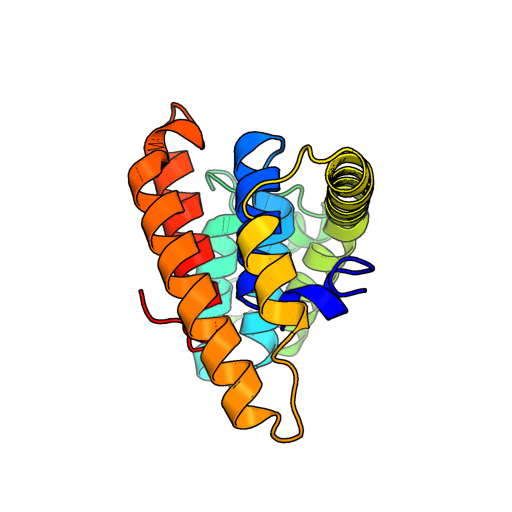. GLY A 1 189 ? -12.557 4.811 45.960 1.00 30.65 230 GLY A O 1
ATOM 1509 N N . VAL A 1 190 ? -10.703 3.854 46.814 1.00 27.82 231 VAL A N 1
ATOM 1510 C CA . VAL A 1 190 ? -10.569 2.886 45.735 1.00 34.46 231 VAL A CA 1
ATOM 1511 C C . VAL A 1 190 ? -11.461 1.684 46.012 1.00 42.58 231 VAL A C 1
ATOM 1512 O O . VAL A 1 190 ? -11.248 0.940 46.972 1.00 44.51 231 VAL A O 1
ATOM 1516 N N . ARG A 1 191 ? -12.469 1.515 45.163 1.00 48.79 232 ARG A N 1
ATOM 1517 C CA . ARG A 1 191 ? -13.422 0.421 45.294 1.00 55.30 232 ARG A CA 1
ATOM 1518 C C . ARG A 1 191 ? -12.791 -0.935 45.016 1.00 51.34 232 ARG A C 1
ATOM 1519 O O . ARG A 1 191 ? -12.059 -1.109 44.042 1.00 52.34 232 ARG A O 1
ATOM 1527 N N . THR A 1 192 ? -13.071 -1.886 45.899 1.00 54.55 233 THR A N 1
ATOM 1528 C CA . THR A 1 192 ? -12.551 -3.243 45.780 1.00 57.35 233 THR A CA 1
ATOM 1529 C C . THR A 1 192 ? -13.543 -4.143 45.038 1.00 59.67 233 THR A C 1
ATOM 1530 O O . THR A 1 192 ? -14.713 -4.228 45.477 1.00 55.59 233 THR A O 1
#